Protein AF-A0A0D2C219-F1 (afdb_monomer_lite)

Organism: NCBI:txid215243

Foldseek 3Di:
DDDDPVRVVVVVVVVVVVPPDDDDDDDDPCPDPVNVLVVVLVVVQVVVCPVDDLPDDPPDPDDPDPCALQNQLCVGPPNLVCCCFLALANDDDPVLSVLLVLLLVLVVQQSESSQSRLLCRVVLNDSVSSNVLNVVLVVLLVPDPDPLSVVNSCLLQVDALVRDDQCLQWDWADDDPPPRDIRIHGQPSPVNFDSVDRSSVSNVSNSSLLVVCLGVNADADDPPDDDDDDDPSLLRNLLRVLLSCLVCVVVVHDDPVVVSQRVSRSSFASPAGRPGSGGDHRDDDCVSVVSQQVPAFDDDPDDDTGHDRSNVSSVVSVVSSVVSNVVSVVVVVVVVVPPPPPPPPPDDDDDDDD

Radius of gyration: 25.6 Å; chains: 1; bounding box: 67×78×84 Å

Sequence (354 aa):
MAHTTDELAVADALLLLSQGPPDFDFGENEETDEETEMRDAARILVSMKDDDPIPTAPTAAASTAPVTWFSVLLQHRPLSTFVQLALTTSTLDEKAELKVQAVLGVMTSRRCVQEAMWYLDANKWDVQDAIKQYQADELQRSAAPCATYGQLNRQAKTVTAENFTSDMLTFTIPGPARSGRKRVVRFPGWETFDDGDTGQLRALNQWRNDASRIYEGPPAVAAHLKRTRYSEHEDRLIRNMFGQKIDHFRSGGRPNHNKMIAFYHQTFQGRYLPGEVKPCQDRQGNFVSSHLQRKFKRKPTDEGGRPLGNYETAVMIQEVRREEQRDYEARRMIDDDDDPDESELSSLDEMDLD

Structure (mmCIF, N/CA/C/O backbone):
data_AF-A0A0D2C219-F1
#
_entry.id   AF-A0A0D2C219-F1
#
loop_
_atom_site.group_PDB
_atom_site.id
_atom_site.type_symbol
_atom_site.label_atom_id
_atom_site.label_alt_id
_atom_site.label_comp_id
_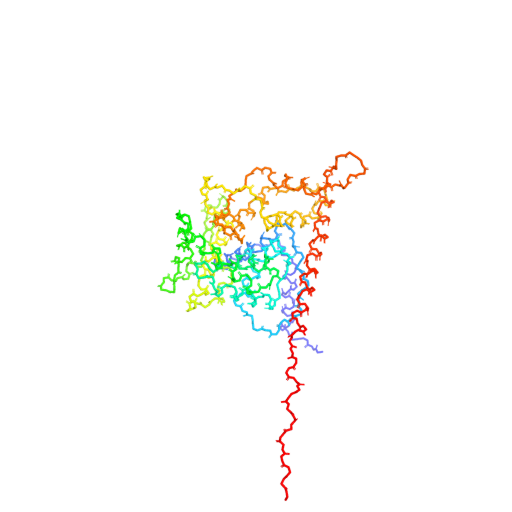atom_site.label_asym_id
_atom_site.label_entity_id
_atom_site.label_seq_id
_atom_site.pdbx_PDB_ins_code
_atom_site.Cartn_x
_atom_site.Cartn_y
_atom_site.Cartn_z
_atom_site.occupancy
_atom_site.B_iso_or_equiv
_atom_site.auth_seq_id
_atom_site.auth_comp_id
_atom_site.auth_asym_id
_atom_site.auth_atom_id
_atom_site.pdbx_PDB_model_num
ATOM 1 N N . MET A 1 1 ? -12.641 -55.753 -10.364 1.00 47.75 1 MET A N 1
ATOM 2 C CA . MET A 1 1 ? -13.829 -55.319 -9.603 1.00 47.75 1 MET A CA 1
ATOM 3 C C . MET A 1 1 ? -14.818 -54.804 -10.628 1.00 47.75 1 MET A C 1
ATOM 5 O O . MET A 1 1 ? -14.397 -54.044 -11.488 1.00 47.75 1 MET A O 1
ATOM 9 N N . ALA A 1 2 ? -16.044 -55.324 -10.647 1.00 44.94 2 ALA A N 1
ATOM 10 C CA . ALA A 1 2 ? -17.058 -54.876 -11.597 1.00 44.94 2 ALA A CA 1
ATOM 11 C C . ALA A 1 2 ? -17.674 -53.579 -11.062 1.00 44.94 2 ALA A C 1
ATOM 13 O O . ALA A 1 2 ? -18.138 -53.566 -9.923 1.00 44.94 2 ALA A O 1
ATOM 14 N N . HIS A 1 3 ? -17.611 -52.507 -11.852 1.00 49.66 3 HIS A N 1
ATOM 15 C CA . HIS A 1 3 ? -18.237 -51.231 -11.518 1.00 49.66 3 HIS A CA 1
ATOM 16 C C . HIS A 1 3 ? -19.751 -51.393 -11.428 1.00 49.66 3 HIS A C 1
ATOM 18 O O . HIS A 1 3 ? -20.349 -52.167 -12.183 1.00 49.66 3 HIS A O 1
ATOM 24 N N . THR A 1 4 ? -20.357 -50.700 -10.469 1.00 55.59 4 THR A N 1
ATOM 25 C CA . THR A 1 4 ? -21.807 -50.734 -10.275 1.00 55.59 4 THR A CA 1
ATOM 26 C C . THR A 1 4 ? -22.501 -49.980 -11.413 1.00 55.59 4 THR A C 1
ATOM 28 O O . THR A 1 4 ? -21.922 -49.090 -12.036 1.00 55.59 4 THR A O 1
ATOM 31 N N . THR A 1 5 ? -23.746 -50.343 -11.721 1.00 55.34 5 THR A N 1
ATOM 32 C CA . THR A 1 5 ? -24.544 -49.684 -12.772 1.00 55.34 5 THR A CA 1
ATOM 33 C C . THR A 1 5 ? -24.699 -48.178 -12.544 1.00 55.34 5 THR A C 1
ATOM 35 O O . THR A 1 5 ? -24.777 -47.434 -13.516 1.00 55.34 5 THR A O 1
ATOM 38 N N . ASP A 1 6 ? -24.650 -47.726 -11.289 1.00 48.94 6 ASP A N 1
ATOM 39 C CA . ASP A 1 6 ? -24.708 -46.305 -10.935 1.00 48.94 6 ASP A CA 1
ATOM 40 C C . ASP A 1 6 ? -23.381 -45.583 -11.216 1.00 48.94 6 ASP A C 1
ATOM 42 O O . ASP A 1 6 ? -23.384 -44.461 -11.715 1.00 48.94 6 ASP A O 1
ATOM 46 N N . GLU A 1 7 ? -22.234 -46.234 -10.991 1.00 50.22 7 GLU A N 1
ATOM 47 C CA . GLU A 1 7 ? -20.918 -45.671 -11.336 1.00 50.22 7 GLU A CA 1
ATOM 48 C C . GLU A 1 7 ? -20.742 -45.515 -12.852 1.00 50.22 7 GLU A C 1
ATOM 50 O O . GLU A 1 7 ? -20.176 -44.523 -13.313 1.00 50.22 7 GLU A O 1
ATOM 55 N N . LEU A 1 8 ? -21.267 -46.463 -13.635 1.00 49.81 8 LEU A N 1
ATOM 56 C CA . LEU A 1 8 ? -21.261 -46.381 -15.097 1.00 49.81 8 LEU A CA 1
ATOM 57 C C . LEU A 1 8 ? -22.221 -45.300 -15.613 1.00 49.81 8 LEU A C 1
ATOM 59 O O . LEU A 1 8 ? -21.867 -44.577 -16.540 1.00 49.81 8 LEU A O 1
ATOM 63 N N . ALA A 1 9 ? -23.383 -45.122 -14.976 1.00 51.31 9 ALA A N 1
ATOM 64 C CA . ALA A 1 9 ? -24.326 -44.062 -15.333 1.00 51.31 9 ALA A CA 1
ATOM 65 C C . ALA A 1 9 ? -23.773 -42.654 -15.036 1.00 51.31 9 ALA A C 1
ATOM 67 O O . ALA A 1 9 ? -23.969 -41.732 -15.828 1.00 51.31 9 ALA A O 1
ATOM 68 N N . VAL A 1 10 ? -23.035 -42.486 -13.932 1.00 52.97 10 VAL A N 1
ATOM 69 C CA . VAL A 1 10 ? -22.372 -41.216 -13.583 1.00 52.97 10 VAL A CA 1
ATOM 70 C C . VAL A 1 10 ? -21.192 -40.924 -14.517 1.00 52.97 10 VAL A C 1
ATOM 72 O O . VAL A 1 10 ? -20.987 -39.773 -14.906 1.00 52.97 10 VAL A O 1
ATOM 75 N N . ALA A 1 11 ? -20.439 -41.950 -14.924 1.00 51.28 11 ALA A N 1
ATOM 76 C CA . ALA A 1 11 ? -19.351 -41.800 -15.888 1.00 51.28 11 ALA A CA 1
ATOM 77 C C . ALA A 1 11 ? -19.860 -41.419 -17.290 1.00 51.28 11 ALA A C 1
ATOM 79 O O . ALA A 1 11 ? -19.291 -40.519 -17.910 1.00 51.28 11 ALA A O 1
ATOM 80 N N . ASP A 1 12 ? -20.958 -42.025 -17.754 1.00 47.41 12 ASP A N 1
ATOM 81 C CA . ASP A 1 12 ? -21.599 -41.656 -19.023 1.00 47.41 12 ASP A CA 1
ATOM 82 C C . ASP A 1 12 ? -22.193 -40.240 -18.971 1.00 47.41 12 ASP A C 1
ATOM 84 O O . ASP A 1 12 ? -22.050 -39.479 -19.930 1.00 47.41 12 ASP A O 1
ATOM 88 N N . ALA A 1 13 ? -22.770 -39.829 -17.836 1.00 47.91 13 ALA A N 1
ATOM 89 C CA . ALA A 1 13 ? -23.279 -38.468 -17.649 1.00 47.91 13 ALA A CA 1
ATOM 90 C C . ALA A 1 13 ? -22.160 -37.404 -17.666 1.00 47.91 13 ALA A C 1
ATOM 92 O O . ALA A 1 13 ? -22.334 -36.324 -18.234 1.00 47.91 13 ALA A O 1
ATOM 93 N N . LEU A 1 14 ? -20.988 -37.709 -17.097 1.00 47.94 14 LEU A N 1
ATOM 94 C CA . LEU A 1 14 ? -19.814 -36.825 -17.128 1.00 47.94 14 LEU A CA 1
ATOM 95 C C . LEU A 1 14 ? -19.172 -36.746 -18.521 1.00 47.94 14 LEU A C 1
ATOM 97 O O . LEU A 1 14 ? -18.707 -35.678 -18.926 1.00 47.94 14 LEU A O 1
ATOM 101 N N . LEU A 1 15 ? -19.186 -37.844 -19.281 1.00 47.97 15 LEU A N 1
ATOM 102 C CA . LEU A 1 15 ? -18.734 -37.863 -20.674 1.00 47.97 15 LEU A CA 1
ATOM 103 C C . LEU A 1 15 ? -19.663 -37.053 -21.587 1.00 47.97 15 LEU A C 1
ATOM 105 O O . LEU A 1 15 ? -19.165 -36.298 -22.426 1.00 47.97 15 LEU A O 1
ATOM 109 N N . LEU A 1 16 ? -20.979 -37.117 -21.366 1.00 44.50 16 LEU A N 1
ATOM 110 C CA . LEU A 1 16 ? -21.978 -36.291 -22.058 1.00 44.50 16 LEU A CA 1
ATOM 111 C C . LEU A 1 16 ? -21.845 -34.791 -21.751 1.00 44.50 16 LEU A C 1
ATOM 113 O O . LEU A 1 16 ? -22.086 -33.976 -22.632 1.00 44.50 16 LEU A O 1
ATOM 117 N N . LEU A 1 17 ? -21.394 -34.409 -20.552 1.00 45.16 17 LEU A N 1
ATOM 118 C CA . LEU A 1 17 ? -21.099 -33.007 -20.207 1.00 45.16 17 LEU A CA 1
ATOM 119 C C . LEU A 1 17 ? -19.799 -32.483 -20.845 1.00 45.16 17 LEU A C 1
ATOM 121 O O . LEU A 1 17 ? -19.623 -31.273 -20.985 1.00 45.16 17 LEU A O 1
ATOM 125 N N . SER A 1 18 ? -18.883 -33.379 -21.233 1.00 44.12 18 SER A N 1
ATOM 126 C CA . SER A 1 18 ? -17.607 -33.021 -21.875 1.00 44.12 18 SER A CA 1
ATOM 127 C C . SER A 1 18 ? -17.694 -32.891 -23.400 1.00 44.12 18 SER A C 1
ATOM 129 O O . SER A 1 18 ? -16.834 -32.264 -24.022 1.00 44.12 18 SER A O 1
ATOM 131 N N . GLN A 1 19 ? -18.738 -33.459 -24.005 1.00 41.00 19 GLN A N 1
ATOM 132 C CA . GLN A 1 19 ? -19.036 -33.325 -25.425 1.00 41.00 19 GLN A CA 1
ATOM 133 C C . GLN A 1 19 ? -20.147 -32.286 -25.555 1.00 41.00 19 GLN A C 1
ATOM 135 O O . GLN A 1 19 ? -21.310 -32.589 -25.318 1.00 41.00 19 GLN A O 1
ATOM 140 N N . GLY A 1 20 ? -19.769 -31.036 -25.850 1.00 38.22 20 GLY A N 1
ATOM 141 C CA . GLY A 1 20 ? -20.716 -29.922 -25.962 1.00 38.22 20 GLY A CA 1
ATOM 142 C C . GLY A 1 20 ? -21.941 -30.297 -26.809 1.00 38.22 20 GLY A C 1
ATOM 143 O O . GLY A 1 20 ? -21.786 -31.010 -27.806 1.00 38.22 20 GLY A O 1
ATOM 144 N N . PRO A 1 21 ? -23.154 -29.875 -26.415 1.00 39.94 21 PRO A N 1
ATOM 145 C CA . PRO A 1 21 ? -24.359 -30.403 -27.024 1.00 39.94 21 PRO A CA 1
ATOM 146 C C . PRO A 1 21 ? -24.470 -29.978 -28.498 1.00 39.94 21 PRO A C 1
ATOM 148 O O . PRO A 1 21 ? -24.154 -28.832 -28.834 1.00 39.94 21 PRO A O 1
ATOM 151 N N . PRO A 1 22 ? -24.935 -30.882 -29.380 1.00 40.22 22 PRO A N 1
ATOM 152 C CA . PRO A 1 22 ? -25.484 -30.504 -30.671 1.00 40.22 22 PRO A CA 1
ATOM 153 C C . PRO A 1 22 ? -26.809 -29.769 -30.440 1.00 40.22 22 PRO A C 1
ATOM 155 O O . PRO A 1 22 ? -27.558 -30.118 -29.530 1.00 40.22 22 PRO A O 1
ATOM 158 N N . ASP A 1 23 ? -27.072 -28.755 -31.262 1.00 41.88 23 ASP A N 1
ATOM 159 C CA . ASP A 1 23 ? -28.262 -27.900 -31.219 1.00 41.88 23 ASP A CA 1
ATOM 160 C C . ASP A 1 23 ? -29.557 -28.691 -30.950 1.00 41.88 23 ASP A C 1
ATOM 162 O O . ASP A 1 23 ? -30.075 -29.350 -31.851 1.00 41.88 23 ASP A O 1
ATOM 166 N N . PHE A 1 24 ? -30.098 -28.603 -29.730 1.00 31.02 24 PHE A N 1
ATOM 167 C CA . PHE A 1 24 ? -31.487 -28.945 -29.428 1.00 31.02 24 PHE A CA 1
ATOM 168 C C . PHE A 1 24 ? -32.033 -28.074 -28.291 1.00 31.02 24 PHE A C 1
ATOM 170 O O . PHE A 1 24 ? -31.462 -27.976 -27.208 1.00 31.02 24 PHE A O 1
ATOM 177 N N . ASP A 1 25 ? -33.145 -27.430 -28.624 1.00 40.12 25 ASP A N 1
ATOM 178 C CA . ASP A 1 25 ? -33.979 -26.539 -27.825 1.00 40.12 25 ASP A CA 1
ATOM 179 C C . ASP A 1 25 ? -34.829 -27.329 -26.801 1.00 40.12 25 ASP A C 1
ATOM 181 O O . ASP A 1 25 ? -35.038 -28.532 -26.978 1.00 40.12 25 ASP A O 1
ATOM 185 N N . PHE A 1 26 ? -35.374 -26.611 -25.810 1.00 29.02 26 PHE A N 1
ATOM 186 C CA . PHE A 1 26 ? -36.265 -26.988 -24.688 1.00 29.02 26 PHE A CA 1
ATOM 187 C C . PHE A 1 26 ? -35.656 -27.220 -23.292 1.00 29.02 26 PHE A C 1
ATOM 189 O O . PHE A 1 26 ? -35.056 -28.253 -23.004 1.00 29.02 26 PHE A O 1
ATOM 196 N N . GLY A 1 27 ? -36.039 -26.323 -22.371 1.00 27.25 27 GLY A N 1
ATOM 197 C CA . GLY A 1 27 ? -36.317 -26.659 -20.971 1.00 27.25 27 GLY A CA 1
ATOM 198 C C . GLY A 1 27 ? -35.776 -25.650 -19.964 1.00 27.25 27 GLY A C 1
ATOM 199 O O . GLY A 1 27 ? -34.636 -25.775 -19.537 1.00 27.25 27 GLY A O 1
ATOM 200 N N . GLU A 1 28 ? -36.608 -24.682 -19.574 1.00 34.88 28 GLU A N 1
ATOM 201 C CA . GLU A 1 28 ? -36.389 -23.756 -18.455 1.00 34.88 28 GLU A CA 1
ATOM 202 C C . GLU A 1 28 ? -36.003 -24.517 -17.172 1.00 34.88 28 GLU A C 1
ATOM 204 O O . GLU A 1 28 ? -36.857 -25.036 -16.458 1.00 34.88 28 GLU A O 1
ATOM 209 N N . ASN A 1 29 ? -34.708 -24.567 -16.866 1.00 37.53 29 ASN A N 1
ATOM 210 C CA . ASN A 1 29 ? -34.244 -24.603 -15.487 1.00 37.53 29 ASN A CA 1
ATOM 211 C C . ASN A 1 29 ? -33.944 -23.150 -15.127 1.00 37.53 29 ASN A C 1
ATOM 213 O O . ASN A 1 29 ? -32.937 -22.603 -15.577 1.00 37.53 29 ASN A O 1
ATOM 217 N N . GLU A 1 30 ? -34.847 -22.518 -14.375 1.00 37.62 30 GLU A N 1
ATOM 218 C CA . GLU A 1 30 ? -34.579 -21.251 -13.694 1.00 37.62 30 GLU A CA 1
ATOM 219 C C . GLU A 1 30 ? -33.408 -21.473 -12.724 1.00 37.62 30 GLU A C 1
ATOM 221 O O . GLU A 1 30 ? -33.583 -21.869 -11.573 1.00 37.62 30 GLU A O 1
ATOM 226 N N . GLU A 1 31 ? -32.188 -21.266 -13.224 1.00 36.00 31 GLU A N 1
ATOM 227 C CA . GLU A 1 31 ? -31.047 -20.885 -12.398 1.00 36.00 31 GLU A CA 1
ATOM 228 C C . GLU A 1 31 ? -31.507 -19.630 -11.645 1.00 36.00 31 GLU A C 1
ATOM 230 O O . GLU A 1 31 ? -31.924 -18.650 -12.268 1.00 36.00 31 GLU A O 1
ATOM 235 N N . THR A 1 32 ? -31.580 -19.695 -10.316 1.00 40.44 32 THR A N 1
ATOM 236 C CA . THR A 1 32 ? -32.093 -18.569 -9.536 1.00 40.44 32 THR A CA 1
ATOM 237 C C . THR A 1 32 ? -31.188 -17.362 -9.766 1.00 40.44 32 THR A C 1
ATOM 239 O O . THR A 1 32 ? -29.963 -17.496 -9.783 1.00 40.44 32 THR A O 1
ATOM 242 N N . ASP A 1 33 ? -31.783 -16.173 -9.919 1.00 46.88 33 ASP A N 1
ATOM 243 C CA . ASP A 1 33 ? -31.043 -14.920 -10.140 1.00 46.88 33 ASP A CA 1
ATOM 244 C C . ASP A 1 33 ? -29.904 -14.736 -9.106 1.00 46.88 33 ASP A C 1
ATOM 246 O O . ASP A 1 33 ? -28.849 -14.203 -9.435 1.00 46.88 33 ASP A O 1
ATOM 250 N N . GLU A 1 34 ? -30.055 -15.268 -7.886 1.00 40.03 34 GLU A N 1
ATOM 251 C CA . GLU A 1 34 ? -29.029 -15.274 -6.833 1.00 40.03 34 GLU A CA 1
ATOM 252 C C . GLU A 1 34 ? -27.813 -16.179 -7.132 1.00 40.03 34 GLU A C 1
ATOM 254 O O . GLU A 1 34 ? -26.679 -15.796 -6.832 1.00 40.03 34 GLU A O 1
ATOM 259 N N . GLU A 1 35 ? -27.996 -17.359 -7.737 1.00 38.38 35 GLU A N 1
ATOM 260 C CA . GLU A 1 35 ? -26.885 -18.243 -8.129 1.00 38.38 35 GLU A CA 1
ATOM 261 C C . GLU A 1 35 ? -26.105 -17.668 -9.314 1.00 38.38 35 GLU A C 1
ATOM 263 O O . GLU A 1 35 ? -24.868 -17.722 -9.327 1.00 38.38 35 GLU A O 1
ATOM 268 N N . THR A 1 36 ? -26.801 -17.052 -10.271 1.00 43.66 36 THR A N 1
ATOM 269 C CA . THR A 1 36 ? -26.183 -16.359 -11.406 1.00 43.66 36 THR A CA 1
ATOM 270 C C . THR A 1 36 ? -25.460 -15.088 -10.945 1.00 43.66 36 THR A C 1
ATOM 272 O O . THR A 1 36 ? -24.335 -14.835 -11.378 1.00 43.66 36 THR A O 1
ATOM 275 N N . GLU A 1 37 ? -26.023 -14.328 -10.000 1.00 44.88 37 GLU A N 1
ATOM 276 C CA . GLU A 1 37 ? -25.388 -13.148 -9.398 1.00 44.88 37 GLU A CA 1
ATOM 277 C C . GLU A 1 37 ? -24.162 -13.499 -8.546 1.00 44.88 37 GLU A C 1
ATOM 279 O O . GLU A 1 37 ? -23.141 -12.810 -8.634 1.00 44.88 37 GLU A O 1
ATOM 284 N N . MET A 1 38 ? -24.197 -14.590 -7.775 1.00 38.38 38 MET A N 1
ATOM 285 C CA . MET A 1 38 ? -23.029 -15.083 -7.035 1.00 38.38 38 MET A CA 1
ATOM 286 C C . MET A 1 38 ? -21.949 -15.637 -7.968 1.00 38.38 38 MET A C 1
ATOM 288 O O . MET A 1 38 ? -20.766 -15.360 -7.755 1.00 38.38 38 MET A O 1
ATOM 292 N N . ARG A 1 39 ? -22.323 -16.362 -9.032 1.00 40.66 39 ARG A N 1
ATOM 293 C CA . ARG A 1 39 ? -21.386 -16.804 -10.080 1.00 40.66 39 ARG A CA 1
ATOM 294 C C . ARG A 1 39 ? -20.781 -15.636 -10.840 1.00 40.66 39 ARG A C 1
ATOM 296 O O . ARG A 1 39 ? -19.600 -15.703 -11.172 1.00 40.66 39 ARG A O 1
ATOM 303 N N . ASP A 1 40 ? -21.532 -14.568 -11.077 1.00 39.69 40 ASP A N 1
ATOM 304 C CA . ASP A 1 40 ? -21.035 -13.377 -11.756 1.00 39.69 40 ASP A CA 1
ATOM 305 C C . ASP A 1 40 ? -20.204 -12.476 -10.834 1.00 39.69 40 ASP A C 1
ATOM 307 O O . ASP A 1 40 ? -19.183 -11.947 -11.268 1.00 39.69 40 ASP A O 1
ATOM 311 N N . ALA A 1 41 ? -20.532 -12.369 -9.544 1.00 41.66 41 ALA A N 1
ATOM 312 C CA . ALA A 1 41 ? -19.676 -11.741 -8.536 1.00 41.66 41 ALA A CA 1
ATOM 313 C C . ALA A 1 41 ? -18.365 -12.526 -8.347 1.00 41.66 41 ALA A C 1
ATOM 315 O O . ALA A 1 41 ? -17.283 -11.932 -8.328 1.00 41.66 41 ALA A O 1
ATOM 316 N N . ALA A 1 42 ? -18.435 -13.861 -8.318 1.00 37.56 42 ALA A N 1
ATOM 317 C CA . ALA A 1 42 ? -17.272 -14.742 -8.350 1.00 37.56 42 ALA A CA 1
ATOM 318 C C . ALA A 1 42 ? -16.502 -14.606 -9.671 1.00 37.56 42 ALA A C 1
ATOM 320 O O . ALA A 1 42 ? -15.277 -14.529 -9.657 1.00 37.56 42 ALA A O 1
ATOM 321 N N . ARG A 1 43 ? -17.180 -14.469 -10.818 1.00 38.03 43 ARG A N 1
ATOM 322 C CA . ARG A 1 43 ? -16.546 -14.157 -12.107 1.00 38.03 43 ARG A CA 1
ATOM 323 C C . ARG A 1 43 ? -15.969 -12.758 -12.163 1.00 38.03 43 ARG A C 1
ATOM 325 O O . ARG A 1 43 ? -15.068 -12.571 -12.954 1.00 38.03 43 ARG A O 1
ATOM 332 N N . ILE A 1 44 ? -16.413 -11.792 -11.364 1.00 40.31 44 ILE A N 1
ATOM 333 C CA . ILE A 1 44 ? -15.807 -10.454 -11.264 1.00 40.31 44 ILE A CA 1
ATOM 334 C C . ILE A 1 44 ? -14.567 -10.500 -10.361 1.00 40.31 44 ILE A C 1
ATOM 336 O O . ILE A 1 44 ? -13.528 -9.947 -10.726 1.00 40.31 44 ILE A O 1
ATOM 340 N N . LEU A 1 45 ? -14.626 -11.259 -9.259 1.00 39.34 45 LEU A N 1
ATOM 341 C CA . LEU A 1 45 ? -13.447 -11.649 -8.474 1.00 39.34 45 LEU A CA 1
ATOM 342 C C . LEU A 1 45 ? -12.431 -12.428 -9.334 1.00 39.34 45 LEU A C 1
ATOM 344 O O . LEU A 1 45 ? -11.225 -12.277 -9.148 1.00 39.34 45 LEU A O 1
ATOM 348 N N . VAL A 1 46 ? -12.902 -13.193 -10.325 1.00 34.28 46 VAL A N 1
ATOM 349 C CA . VAL A 1 46 ? -12.075 -13.894 -11.321 1.00 34.28 46 VAL A CA 1
ATOM 350 C C . VAL A 1 46 ? -11.728 -13.018 -12.537 1.00 34.28 46 VAL A C 1
ATOM 352 O O . VAL A 1 46 ? -10.658 -13.205 -13.087 1.00 34.28 46 VAL A O 1
ATOM 355 N N . SER A 1 47 ? -12.528 -12.028 -12.948 1.00 30.41 47 SER A N 1
ATOM 356 C CA . SER A 1 47 ? -12.308 -11.114 -14.100 1.00 30.41 47 SER A CA 1
ATOM 357 C C . SER A 1 47 ? -11.232 -10.072 -13.800 1.00 30.41 47 SER A C 1
ATOM 359 O O . SER A 1 47 ? -10.638 -9.471 -14.691 1.00 30.41 47 SER A O 1
ATOM 361 N N . MET A 1 48 ? -10.845 -9.981 -12.533 1.00 37.97 48 MET A N 1
ATOM 362 C CA . MET A 1 48 ? -9.537 -9.507 -12.109 1.00 37.97 48 MET A CA 1
ATOM 363 C C . MET A 1 48 ? -8.341 -10.321 -12.681 1.00 37.97 48 MET A C 1
ATOM 365 O O . MET A 1 48 ? -7.197 -9.915 -12.455 1.00 37.97 48 MET A O 1
ATOM 369 N N . LYS A 1 49 ? -8.577 -11.410 -13.438 1.00 36.72 49 LYS A N 1
ATOM 370 C CA . LYS A 1 49 ? -7.602 -12.148 -14.272 1.00 36.72 49 LYS A CA 1
ATOM 371 C C . LYS A 1 49 ? -7.256 -11.490 -15.615 1.00 36.72 49 LYS A C 1
ATOM 373 O O . LYS A 1 49 ? -6.281 -11.931 -16.213 1.00 36.72 49 LYS A O 1
ATOM 378 N N . ASP A 1 50 ? -7.956 -10.457 -16.088 1.00 38.03 50 ASP A N 1
ATOM 379 C CA . ASP A 1 50 ? -7.621 -9.838 -17.387 1.00 38.03 50 ASP A CA 1
ATOM 380 C C . ASP A 1 50 ? -6.503 -8.781 -17.279 1.00 38.03 50 ASP A C 1
ATOM 382 O O . ASP A 1 50 ? -6.703 -7.567 -17.378 1.00 38.03 50 ASP A O 1
ATOM 386 N N . ASP A 1 51 ? -5.308 -9.304 -17.012 1.00 36.53 51 ASP A N 1
ATOM 387 C CA . ASP A 1 51 ? -4.009 -8.992 -17.622 1.00 36.53 51 ASP A CA 1
ATOM 388 C C . ASP A 1 51 ? -3.093 -10.152 -17.144 1.00 36.53 51 ASP A C 1
ATOM 390 O O . ASP A 1 51 ? -2.350 -9.985 -16.183 1.00 36.53 51 ASP A O 1
ATOM 394 N N . ASP A 1 52 ? -3.243 -11.336 -17.762 1.00 32.81 52 ASP A N 1
ATOM 395 C CA . ASP A 1 52 ? -2.607 -12.633 -17.443 1.00 32.81 52 ASP A CA 1
ATOM 396 C C . ASP A 1 52 ? -2.793 -13.161 -15.993 1.00 32.81 52 ASP A C 1
ATOM 398 O O . ASP A 1 52 ? -2.770 -12.411 -15.012 1.00 32.81 52 ASP A O 1
ATOM 402 N N . PRO A 1 53 ? -2.952 -14.486 -15.780 1.00 32.72 53 PRO A N 1
ATOM 403 C CA . PRO A 1 53 ? -2.784 -15.052 -14.450 1.00 32.72 53 PRO A CA 1
ATOM 404 C C . PRO A 1 53 ? -1.347 -14.780 -13.997 1.00 32.72 53 PRO A C 1
ATOM 406 O O . PRO A 1 53 ? -0.401 -15.408 -14.466 1.00 32.72 53 PRO A O 1
ATOM 409 N N . ILE A 1 54 ? -1.193 -13.822 -13.081 1.00 42.09 54 ILE A N 1
ATOM 410 C CA . ILE A 1 54 ? 0.054 -13.599 -12.351 1.00 42.09 54 ILE A CA 1
ATOM 411 C C . ILE A 1 54 ? 0.442 -14.961 -11.762 1.00 42.09 54 ILE A C 1
ATOM 413 O O . ILE A 1 54 ? -0.370 -15.516 -11.012 1.00 42.09 54 ILE A O 1
ATOM 417 N N . PRO A 1 55 ? 1.612 -15.531 -12.108 1.00 31.34 55 PRO A N 1
ATOM 418 C CA . PRO A 1 55 ? 2.010 -16.827 -11.592 1.00 31.34 55 PRO A CA 1
ATOM 419 C C . PRO A 1 55 ? 2.002 -16.744 -10.073 1.00 31.34 55 PRO A C 1
ATOM 421 O O . PRO A 1 55 ? 2.728 -15.955 -9.463 1.00 31.34 55 PRO A O 1
ATOM 424 N N . THR A 1 56 ? 1.110 -17.522 -9.473 1.00 34.12 56 THR A N 1
ATOM 425 C CA . THR A 1 56 ? 1.091 -17.758 -8.040 1.00 34.12 56 THR A CA 1
ATOM 426 C C . THR A 1 56 ? 2.466 -18.324 -7.708 1.00 34.12 56 THR A C 1
ATOM 428 O O . THR A 1 56 ? 2.890 -19.302 -8.327 1.00 34.12 56 THR A O 1
ATOM 431 N N . ALA A 1 57 ? 3.206 -17.674 -6.805 1.00 37.94 57 ALA A N 1
ATOM 432 C CA . ALA A 1 57 ? 4.402 -18.291 -6.246 1.00 37.94 57 ALA A CA 1
ATOM 433 C C . ALA A 1 57 ? 4.010 -19.693 -5.743 1.00 37.94 57 ALA A C 1
ATOM 435 O O . ALA A 1 57 ? 2.869 -19.849 -5.290 1.00 37.94 57 ALA A O 1
ATOM 436 N N . PRO A 1 58 ? 4.886 -20.709 -5.875 1.00 33.34 58 PRO A N 1
ATOM 437 C CA . PRO A 1 58 ? 4.574 -22.051 -5.408 1.00 33.34 58 PRO A CA 1
ATOM 438 C C . PRO A 1 58 ? 4.077 -21.932 -3.975 1.00 33.34 58 PRO A C 1
ATOM 440 O O . PRO A 1 58 ? 4.759 -21.346 -3.134 1.00 33.34 58 PRO A O 1
ATOM 443 N N . THR A 1 59 ? 2.851 -22.405 -3.752 1.00 33.06 59 THR A N 1
ATOM 444 C CA . THR A 1 59 ? 2.224 -22.509 -2.439 1.00 33.06 59 THR A CA 1
ATOM 445 C C . THR A 1 59 ? 3.281 -23.021 -1.479 1.00 33.06 59 THR A C 1
ATOM 447 O O . THR A 1 59 ? 3.769 -24.143 -1.647 1.00 33.06 59 THR A O 1
ATOM 450 N N . ALA A 1 60 ? 3.678 -22.169 -0.531 1.00 36.03 60 ALA A N 1
ATOM 451 C CA . ALA A 1 60 ? 4.454 -22.604 0.614 1.00 36.03 60 ALA A CA 1
ATOM 452 C C . ALA A 1 60 ? 3.753 -23.843 1.188 1.00 36.03 60 ALA A C 1
ATOM 454 O O . ALA A 1 60 ? 2.520 -23.925 1.153 1.00 36.03 60 ALA A O 1
ATOM 455 N N . ALA A 1 61 ? 4.550 -24.833 1.594 1.00 37.22 61 ALA A N 1
ATOM 456 C CA . ALA A 1 61 ? 4.080 -26.107 2.122 1.00 37.22 61 ALA A CA 1
ATOM 457 C C . ALA A 1 61 ? 2.867 -25.908 3.041 1.00 37.22 61 ALA A C 1
ATOM 459 O O . ALA A 1 61 ? 2.847 -24.951 3.812 1.00 37.22 61 ALA A O 1
ATOM 460 N N . ALA A 1 62 ? 1.861 -26.781 2.907 1.00 35.22 62 ALA A N 1
ATOM 461 C CA . ALA A 1 62 ? 0.595 -26.697 3.628 1.00 35.22 62 ALA A CA 1
ATOM 462 C C . ALA A 1 62 ? 0.829 -26.339 5.104 1.00 35.22 62 ALA A C 1
ATOM 464 O O . ALA A 1 62 ? 1.337 -27.152 5.875 1.00 35.22 62 ALA A O 1
ATOM 465 N N . SER A 1 63 ? 0.495 -25.096 5.450 1.00 42.03 63 SER A N 1
ATOM 466 C CA . SER A 1 63 ? 0.563 -24.587 6.811 1.00 42.03 63 SER A CA 1
ATOM 467 C C . SER A 1 63 ? -0.389 -25.394 7.691 1.00 42.03 63 SER A C 1
ATOM 469 O O . SER A 1 63 ? -1.551 -25.608 7.340 1.00 42.03 63 SER A O 1
ATOM 471 N N . THR A 1 64 ? 0.114 -25.865 8.829 1.00 48.34 64 THR A N 1
ATOM 472 C CA . THR A 1 64 ? -0.668 -26.533 9.878 1.00 48.34 64 THR A CA 1
ATOM 473 C C . THR A 1 64 ? -1.267 -25.544 10.883 1.00 48.34 64 THR A C 1
ATOM 475 O O . THR A 1 64 ? -1.912 -25.972 11.839 1.00 48.34 64 THR A O 1
ATOM 478 N N . ALA A 1 65 ? -1.047 -24.237 10.708 1.00 52.00 65 ALA A N 1
ATOM 479 C CA . ALA A 1 65 ? -1.568 -23.211 11.599 1.00 52.00 65 ALA A CA 1
ATOM 480 C C . ALA A 1 65 ? -3.062 -22.938 11.327 1.00 52.00 65 ALA A C 1
ATOM 482 O O . ALA A 1 65 ? -3.524 -23.051 10.186 1.00 52.00 65 ALA A O 1
ATOM 483 N N . PRO A 1 66 ? -3.851 -22.573 12.355 1.00 56.38 66 PRO A N 1
ATOM 484 C CA . PRO A 1 66 ? -5.238 -22.176 12.156 1.00 56.38 66 PRO A CA 1
ATOM 485 C C . PRO A 1 66 ? -5.310 -20.952 11.235 1.00 56.38 66 PRO A C 1
ATOM 487 O O . PRO A 1 66 ? -4.679 -19.926 11.485 1.00 56.38 66 PRO A O 1
ATOM 490 N N . VAL A 1 67 ? -6.106 -21.062 10.171 1.00 68.94 67 VAL A N 1
ATOM 491 C CA . VAL A 1 67 ? -6.340 -19.974 9.216 1.00 68.94 67 VAL A CA 1
ATOM 492 C C . VAL A 1 67 ? -7.005 -18.802 9.944 1.00 68.94 67 VAL A C 1
ATOM 494 O O . VAL A 1 67 ? -8.142 -18.908 10.402 1.00 68.94 67 VAL A O 1
ATOM 497 N N . THR A 1 68 ? -6.290 -17.683 10.068 1.00 79.00 68 THR A N 1
ATOM 498 C CA . THR A 1 68 ? -6.795 -16.468 10.724 1.00 79.00 68 THR A CA 1
ATOM 499 C C . THR A 1 68 ? -7.585 -15.592 9.747 1.00 79.00 68 THR A C 1
ATOM 501 O O . THR A 1 68 ? -7.359 -15.643 8.535 1.00 79.00 68 THR A O 1
ATOM 504 N N . TRP A 1 69 ? -8.463 -14.720 10.262 1.00 82.19 69 TRP A N 1
ATOM 505 C CA . TRP A 1 69 ? -9.163 -13.706 9.451 1.00 82.19 69 TRP A CA 1
ATOM 506 C C . TRP A 1 69 ? -8.192 -12.852 8.629 1.00 82.19 69 TRP A C 1
ATOM 508 O O . TRP A 1 69 ? -8.463 -12.475 7.489 1.00 82.19 69 TRP A O 1
ATOM 518 N N . PHE A 1 70 ? -7.021 -12.575 9.206 1.00 83.12 70 PHE A N 1
ATOM 519 C CA . PHE A 1 70 ? -5.980 -11.783 8.578 1.00 83.12 70 PHE A CA 1
ATOM 520 C C . PHE A 1 70 ? -5.330 -12.530 7.408 1.00 83.12 70 PHE A C 1
ATOM 522 O O . PHE A 1 70 ? -5.156 -11.948 6.338 1.00 83.12 70 PHE A O 1
ATOM 529 N N . SER A 1 71 ? -5.047 -13.824 7.576 1.00 83.25 71 SER A N 1
ATOM 530 C CA . SER A 1 71 ? -4.507 -14.664 6.503 1.00 83.25 71 SER A CA 1
ATOM 531 C C . SER A 1 71 ? -5.479 -14.762 5.323 1.00 83.25 71 SER A C 1
ATOM 533 O O . SER A 1 71 ? -5.080 -14.616 4.167 1.00 83.25 71 SER A O 1
ATOM 535 N N . VAL A 1 72 ? -6.783 -14.904 5.596 1.00 80.06 72 VAL A N 1
ATOM 536 C CA . VAL A 1 72 ? -7.826 -14.880 4.552 1.00 80.06 72 VAL A CA 1
ATOM 537 C C . VAL A 1 72 ? -7.870 -13.525 3.855 1.00 80.06 72 VAL A C 1
ATOM 539 O O . VAL A 1 72 ? -7.877 -13.452 2.626 1.00 80.06 72 VAL A O 1
ATOM 542 N N . LEU A 1 73 ? -7.817 -12.434 4.618 1.00 80.50 73 LEU A N 1
ATOM 543 C CA . LEU A 1 73 ? -7.811 -11.081 4.075 1.00 80.50 73 LEU A CA 1
ATOM 544 C C . LEU A 1 73 ? -6.645 -10.842 3.093 1.00 80.50 73 LEU A C 1
ATOM 546 O O . LEU A 1 73 ? -6.846 -10.231 2.039 1.00 80.50 73 LEU A O 1
ATOM 550 N N . LEU A 1 74 ? -5.440 -11.334 3.401 1.00 81.19 74 LEU A N 1
ATOM 551 C CA . LEU A 1 74 ? -4.257 -11.181 2.543 1.00 81.19 74 LEU A CA 1
ATOM 552 C C . LEU A 1 74 ? -4.378 -11.893 1.190 1.00 81.19 74 LEU A C 1
ATOM 554 O O . LEU A 1 74 ? -3.720 -11.489 0.227 1.00 81.19 74 LEU A O 1
ATOM 558 N N . GLN A 1 75 ? -5.229 -12.913 1.084 1.00 79.75 75 GLN A N 1
ATOM 559 C CA . GLN A 1 75 ? -5.462 -13.643 -0.165 1.00 79.75 75 GLN A CA 1
ATOM 560 C C . GLN A 1 75 ? -6.350 -12.851 -1.139 1.00 79.75 75 GLN A C 1
ATOM 562 O O . GLN A 1 75 ? -6.337 -13.098 -2.350 1.00 79.75 75 GLN A O 1
ATOM 567 N N . HIS A 1 76 ? -7.079 -11.846 -0.651 1.00 78.06 76 HIS A N 1
ATOM 568 C CA . HIS A 1 76 ? -8.008 -11.061 -1.453 1.00 78.06 76 HIS A CA 1
ATOM 569 C C . HIS A 1 76 ? -7.393 -9.759 -1.986 1.00 78.06 76 HIS A C 1
ATOM 571 O O . HIS A 1 76 ? -6.549 -9.109 -1.366 1.00 78.06 76 HIS A O 1
ATOM 577 N N . ARG A 1 77 ? -7.838 -9.335 -3.174 1.00 74.00 77 ARG A N 1
ATOM 578 C CA . ARG A 1 77 ? -7.524 -8.001 -3.710 1.00 74.00 77 ARG A CA 1
ATOM 579 C C . ARG A 1 77 ? -8.377 -6.939 -3.006 1.00 74.00 77 ARG A C 1
ATOM 581 O O . ARG A 1 77 ? -9.545 -7.217 -2.747 1.00 74.00 77 ARG A O 1
ATOM 588 N N . PRO A 1 78 ? -7.845 -5.726 -2.747 1.00 75.50 78 PRO A N 1
ATOM 589 C CA . PRO A 1 78 ? -6.547 -5.202 -3.205 1.00 75.50 78 PRO A CA 1
ATOM 590 C C . PRO A 1 78 ? -5.292 -5.622 -2.415 1.00 75.50 78 PRO A C 1
ATOM 592 O O . PRO A 1 78 ? -4.187 -5.309 -2.862 1.00 75.50 78 PRO A O 1
ATOM 595 N N . LEU A 1 79 ? -5.410 -6.304 -1.273 1.00 80.81 79 LEU A N 1
ATOM 596 C CA . LEU A 1 79 ? -4.270 -6.560 -0.382 1.00 80.81 79 LEU A CA 1
ATOM 597 C C . LEU A 1 79 ? -3.224 -7.520 -0.956 1.00 80.81 79 LEU A C 1
ATOM 599 O O . LEU A 1 79 ? -2.035 -7.222 -0.865 1.00 80.81 79 LEU A O 1
ATOM 603 N N . SER A 1 80 ? -3.632 -8.592 -1.634 1.00 83.06 80 SER A N 1
ATOM 604 C CA . SER A 1 80 ? -2.685 -9.502 -2.297 1.00 83.06 80 SER A CA 1
ATOM 605 C C . SER A 1 80 ? -1.814 -8.782 -3.336 1.00 83.06 80 SER A C 1
ATOM 607 O O . SER A 1 80 ? -0.594 -8.940 -3.376 1.00 83.06 80 SER A O 1
ATOM 609 N N . THR A 1 81 ? -2.422 -7.916 -4.151 1.00 83.31 81 THR A N 1
ATOM 610 C CA . THR A 1 81 ? -1.712 -7.091 -5.142 1.00 83.31 81 THR A CA 1
ATOM 611 C C . THR A 1 81 ? -0.822 -6.043 -4.477 1.00 83.31 81 THR A C 1
ATOM 613 O O . THR A 1 81 ? 0.277 -5.773 -4.959 1.00 83.31 81 THR A O 1
ATOM 616 N N . PHE A 1 82 ? -1.271 -5.470 -3.361 1.00 87.44 82 PHE A N 1
ATOM 617 C CA . PHE A 1 82 ? -0.482 -4.540 -2.566 1.00 87.44 82 PHE A CA 1
ATOM 618 C C . PHE A 1 82 ? 0.794 -5.190 -2.022 1.00 87.44 82 PHE A C 1
ATOM 620 O O . PHE A 1 82 ? 1.869 -4.644 -2.255 1.00 87.44 82 PHE A O 1
ATOM 627 N N . VAL A 1 83 ? 0.700 -6.358 -1.377 1.00 88.75 83 VAL A N 1
ATOM 628 C CA . VAL A 1 83 ? 1.869 -7.093 -0.859 1.00 88.75 83 VAL A CA 1
ATOM 629 C C . VAL A 1 83 ? 2.873 -7.335 -1.978 1.00 88.75 83 VAL A C 1
ATOM 631 O O . VAL A 1 83 ? 4.042 -6.999 -1.850 1.00 88.75 83 VAL A O 1
ATOM 634 N N . GLN A 1 84 ? 2.404 -7.823 -3.126 1.00 86.00 84 GLN A N 1
ATOM 635 C CA . GLN A 1 84 ? 3.286 -8.128 -4.247 1.00 86.00 84 GLN A CA 1
ATOM 636 C C . GLN A 1 84 ? 4.015 -6.898 -4.806 1.00 86.00 84 GLN A C 1
ATOM 638 O O . GLN A 1 84 ? 5.140 -7.030 -5.291 1.00 86.00 84 GLN A O 1
ATOM 643 N N . LEU A 1 85 ? 3.376 -5.727 -4.819 1.00 87.56 85 LEU A N 1
ATOM 644 C CA . LEU A 1 85 ? 3.854 -4.576 -5.585 1.00 87.56 85 LEU A CA 1
ATOM 645 C C . LEU A 1 85 ? 4.408 -3.431 -4.743 1.00 87.56 85 LEU A C 1
ATOM 647 O O . LEU A 1 85 ? 5.324 -2.749 -5.198 1.00 87.56 85 LEU A O 1
ATOM 651 N N . ALA A 1 86 ? 3.843 -3.185 -3.567 1.00 87.94 86 ALA A N 1
ATOM 652 C CA . ALA A 1 86 ? 4.095 -1.984 -2.776 1.00 87.94 86 ALA A CA 1
ATOM 653 C C . ALA A 1 86 ? 5.110 -2.192 -1.642 1.00 87.94 86 ALA A C 1
ATOM 655 O O . ALA A 1 86 ? 5.585 -1.206 -1.074 1.00 87.94 86 ALA A O 1
ATOM 656 N N . LEU A 1 87 ? 5.452 -3.442 -1.323 1.00 89.88 87 LEU A N 1
ATOM 657 C CA . LEU A 1 87 ? 6.411 -3.801 -0.279 1.00 89.88 87 LEU A CA 1
ATOM 658 C C . LEU A 1 87 ? 7.739 -4.269 -0.882 1.00 89.88 87 LEU A C 1
ATOM 660 O O . LEU A 1 87 ? 7.834 -4.540 -2.082 1.00 89.88 87 LEU A O 1
ATOM 664 N N . THR A 1 88 ? 8.775 -4.304 -0.043 1.00 86.06 88 THR A N 1
ATOM 665 C CA . THR A 1 88 ? 10.092 -4.874 -0.381 1.00 86.06 88 THR A CA 1
ATOM 666 C C . THR A 1 88 ? 9.988 -6.390 -0.564 1.00 86.06 88 THR A C 1
ATOM 668 O O . THR A 1 88 ? 10.573 -6.951 -1.485 1.00 86.06 88 THR A O 1
ATOM 671 N N . THR A 1 89 ? 9.176 -7.042 0.272 1.00 83.06 89 THR A N 1
ATOM 672 C CA . THR A 1 89 ? 8.794 -8.447 0.102 1.00 83.06 89 THR A CA 1
ATOM 673 C C . THR A 1 89 ? 7.602 -8.584 -0.844 1.00 83.06 89 THR A C 1
ATOM 675 O O . THR A 1 89 ? 6.749 -7.706 -0.921 1.00 83.06 89 THR A O 1
ATOM 678 N N . SER A 1 90 ? 7.531 -9.698 -1.563 1.00 79.25 90 SER A N 1
ATOM 679 C CA . SER A 1 90 ? 6.445 -10.038 -2.483 1.00 79.25 90 SER A CA 1
ATOM 680 C C . SER A 1 90 ? 5.446 -11.056 -1.927 1.00 79.25 90 SER A C 1
ATOM 682 O O . SER A 1 90 ? 4.392 -11.258 -2.537 1.00 79.25 90 SER A O 1
ATOM 684 N N . THR A 1 91 ? 5.756 -11.658 -0.778 1.00 80.88 91 THR A N 1
ATOM 685 C CA . THR A 1 91 ? 4.933 -12.639 -0.057 1.00 80.88 91 THR A CA 1
ATOM 686 C C . THR A 1 91 ? 5.096 -12.450 1.447 1.00 80.88 91 THR A C 1
ATOM 688 O O . THR A 1 91 ? 6.160 -12.045 1.908 1.00 80.88 91 THR A O 1
ATOM 691 N N . LEU A 1 92 ? 4.062 -12.768 2.220 1.00 83.50 92 LEU A N 1
ATOM 692 C CA . LEU A 1 92 ? 4.124 -12.772 3.682 1.00 83.50 92 LEU A CA 1
ATOM 693 C C . LEU A 1 92 ? 4.013 -14.211 4.175 1.00 83.50 92 LEU A C 1
ATOM 695 O O . LEU A 1 92 ? 3.250 -14.989 3.604 1.00 83.50 92 LEU A O 1
ATOM 699 N N . ASP A 1 93 ? 4.788 -14.551 5.197 1.00 83.38 93 ASP A N 1
ATOM 700 C CA . ASP A 1 93 ? 4.640 -15.791 5.952 1.00 83.38 93 ASP A CA 1
ATOM 701 C C . ASP A 1 93 ? 3.925 -15.535 7.286 1.00 83.38 93 ASP A C 1
ATOM 703 O O . ASP A 1 93 ? 3.596 -14.399 7.628 1.00 83.38 93 ASP A O 1
ATOM 707 N N . GLU A 1 94 ? 3.693 -16.594 8.057 1.00 83.31 94 GLU A N 1
ATOM 708 C CA . GLU A 1 94 ? 2.977 -16.521 9.335 1.00 83.31 94 GLU A CA 1
ATOM 709 C C . GLU A 1 94 ? 3.645 -15.574 10.343 1.00 83.31 94 GLU A C 1
ATOM 711 O O . GLU A 1 94 ? 2.964 -14.799 11.016 1.00 83.31 94 GLU A O 1
ATOM 716 N N . LYS A 1 95 ? 4.983 -15.566 10.420 1.00 84.75 95 LYS A N 1
ATOM 717 C CA . LYS A 1 95 ? 5.715 -14.647 11.306 1.00 84.75 95 LYS A CA 1
ATOM 718 C C . LYS A 1 95 ? 5.500 -13.197 10.873 1.00 84.75 95 LYS A C 1
ATOM 720 O O . LYS A 1 95 ? 5.234 -12.334 11.711 1.00 84.75 95 LYS A O 1
ATOM 725 N N . ALA A 1 96 ? 5.557 -12.914 9.574 1.00 87.44 96 ALA A N 1
ATOM 726 C CA . ALA A 1 96 ? 5.258 -11.597 9.029 1.00 87.44 96 ALA A CA 1
ATOM 727 C C . ALA A 1 96 ? 3.810 -11.176 9.313 1.00 87.44 96 ALA A C 1
ATOM 729 O O . ALA A 1 96 ? 3.576 -10.020 9.670 1.00 87.44 96 ALA A O 1
ATOM 730 N N . GLU A 1 97 ? 2.850 -12.098 9.214 1.00 89.50 97 GLU A N 1
ATOM 731 C CA . GLU A 1 97 ? 1.456 -11.843 9.580 1.00 89.50 97 GLU A CA 1
ATOM 732 C C . GLU A 1 97 ? 1.321 -11.427 11.052 1.00 89.50 97 GLU A C 1
ATOM 734 O O . GLU A 1 97 ? 0.689 -10.407 11.342 1.00 89.50 97 GLU A O 1
ATOM 739 N N . LEU A 1 98 ? 1.978 -12.138 11.975 1.00 89.00 98 LEU A N 1
ATOM 740 C CA . LEU A 1 98 ? 2.000 -11.787 13.401 1.00 89.00 98 LEU A CA 1
ATOM 741 C C . LEU A 1 98 ? 2.631 -10.409 13.647 1.00 89.00 98 LEU A C 1
ATOM 743 O O . LEU A 1 98 ? 2.089 -9.605 14.412 1.00 89.00 98 LEU A O 1
ATOM 747 N N . LYS A 1 99 ? 3.731 -10.087 12.952 1.00 92.50 99 LYS A N 1
ATOM 748 C CA . LYS A 1 99 ? 4.356 -8.754 13.011 1.00 92.50 99 LYS A CA 1
ATOM 749 C C . LYS A 1 99 ? 3.372 -7.663 12.561 1.00 92.50 99 LYS A C 1
ATOM 751 O O . LYS A 1 99 ? 3.260 -6.626 13.219 1.00 92.50 99 LYS A O 1
ATOM 756 N N . VAL A 1 100 ? 2.608 -7.891 11.486 1.00 92.69 100 VAL A N 1
ATOM 757 C CA . VAL A 1 100 ? 1.576 -6.943 11.017 1.00 92.69 100 VAL A CA 1
ATOM 758 C C . VAL A 1 100 ? 0.451 -6.795 12.039 1.00 92.69 100 VAL A C 1
ATOM 760 O O . VAL A 1 100 ? 0.044 -5.669 12.333 1.00 92.69 100 VAL A O 1
ATOM 763 N N . GLN A 1 101 ? -0.029 -7.897 12.615 1.00 90.31 101 GLN A N 1
ATOM 764 C CA . GLN A 1 101 ? -1.062 -7.872 13.652 1.00 90.31 101 GLN A CA 1
ATOM 765 C C . GLN A 1 101 ? -0.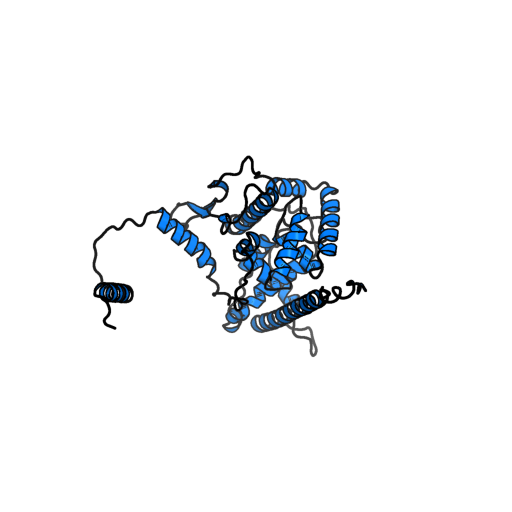616 -7.090 14.896 1.00 90.31 101 GLN A C 1
ATOM 767 O O . GLN A 1 101 ? -1.402 -6.301 15.427 1.00 90.31 101 GLN A O 1
ATOM 772 N N . ALA A 1 102 ? 0.645 -7.225 15.318 1.00 92.25 102 ALA A N 1
ATOM 773 C CA . ALA A 1 102 ? 1.202 -6.468 16.440 1.00 92.25 102 ALA A CA 1
ATOM 774 C C . ALA A 1 102 ? 1.156 -4.949 16.191 1.00 92.25 102 ALA A C 1
ATOM 776 O O . ALA A 1 102 ? 0.669 -4.188 17.033 1.00 92.25 102 ALA A O 1
ATOM 777 N N . VAL A 1 103 ? 1.576 -4.501 15.001 1.00 94.31 103 VAL A N 1
ATOM 778 C CA . VAL A 1 103 ? 1.487 -3.082 14.613 1.00 94.31 103 VAL A CA 1
ATOM 779 C C . VAL A 1 103 ? 0.026 -2.636 14.495 1.00 94.31 103 VAL A C 1
ATOM 781 O O . VAL A 1 103 ? -0.343 -1.572 14.992 1.00 94.31 103 VAL A O 1
ATOM 784 N N . LEU A 1 104 ? -0.856 -3.451 13.914 1.00 91.50 104 LEU A N 1
ATOM 785 C CA . LEU A 1 104 ? -2.290 -3.143 13.841 1.00 91.50 104 LEU A CA 1
ATOM 786 C C . LEU A 1 104 ? -2.939 -2.984 15.219 1.00 91.50 104 LEU A C 1
ATOM 788 O O . LEU A 1 104 ? -3.815 -2.126 15.389 1.00 91.50 104 LEU A O 1
ATOM 792 N N . GLY A 1 105 ? -2.492 -3.763 16.205 1.00 89.50 105 GLY A N 1
ATOM 793 C CA . GLY A 1 105 ? -2.947 -3.691 17.590 1.00 89.50 105 GLY A CA 1
ATOM 794 C C . GLY A 1 105 ? -2.830 -2.282 18.175 1.00 89.50 105 GLY A C 1
ATOM 795 O O . GLY A 1 105 ? -3.776 -1.801 18.810 1.00 89.50 105 GLY A O 1
ATOM 796 N N . VAL A 1 106 ? -1.738 -1.572 17.871 1.00 91.31 106 VAL A N 1
ATOM 797 C CA . VAL A 1 106 ? -1.487 -0.209 18.373 1.00 91.31 106 VAL A CA 1
ATOM 798 C C . VAL A 1 106 ? -2.138 0.900 17.535 1.00 91.31 106 VAL A C 1
ATOM 800 O O . VAL A 1 106 ? -2.245 2.036 18.000 1.00 91.31 106 VAL A O 1
ATOM 803 N N . MET A 1 107 ? -2.616 0.607 16.319 1.00 90.06 107 MET A N 1
ATOM 804 C CA . MET A 1 107 ? -3.183 1.603 15.397 1.00 90.06 107 MET A CA 1
ATOM 805 C C . MET A 1 107 ? -4.611 2.045 15.758 1.00 90.06 107 MET A C 1
ATOM 807 O O . MET A 1 107 ? -5.569 1.790 15.030 1.00 90.06 107 MET A O 1
ATOM 811 N N . THR A 1 108 ? -4.794 2.749 16.870 1.00 78.88 108 THR A N 1
ATOM 812 C CA . THR A 1 108 ? -6.123 3.046 17.445 1.00 78.88 108 THR A CA 1
ATOM 813 C C . THR A 1 108 ? -7.052 3.902 16.570 1.00 78.88 108 THR A C 1
ATOM 815 O O . THR A 1 108 ? -8.277 3.782 16.677 1.00 78.88 108 THR A O 1
ATOM 818 N N . SER A 1 109 ? -6.511 4.758 15.698 1.00 76.75 109 SER A N 1
ATOM 819 C CA . SER A 1 109 ? -7.316 5.679 14.886 1.00 76.75 109 SER A CA 1
ATOM 820 C C . SER A 1 109 ? -7.981 5.004 13.695 1.00 76.75 109 SER A C 1
ATOM 822 O O . SER A 1 109 ? -9.180 5.187 13.484 1.00 76.75 109 SER A O 1
ATOM 824 N N . ARG A 1 110 ? -7.204 4.262 12.898 1.00 76.25 110 ARG A N 1
ATOM 825 C CA . ARG A 1 110 ? -7.654 3.765 11.593 1.00 76.25 110 ARG A CA 1
ATOM 826 C C . ARG A 1 110 ? -7.476 2.263 11.396 1.00 76.25 110 ARG A C 1
ATOM 828 O O . ARG A 1 110 ? -8.177 1.763 10.537 1.00 76.25 110 ARG A O 1
ATOM 835 N N . ARG A 1 111 ? -6.630 1.551 12.163 1.00 85.50 111 ARG A N 1
ATOM 836 C CA . ARG A 1 111 ? -6.323 0.106 11.989 1.00 85.50 111 ARG A CA 1
ATOM 837 C C . ARG A 1 111 ? -6.225 -0.327 10.517 1.00 85.50 111 ARG A C 1
ATOM 839 O O . ARG A 1 111 ? -6.899 -1.248 10.072 1.00 85.50 111 ARG A O 1
ATOM 846 N N . CYS A 1 112 ? -5.415 0.392 9.744 1.00 87.38 112 CYS A N 1
ATOM 847 C CA . CYS A 1 112 ? -5.262 0.161 8.312 1.00 87.38 112 CYS A CA 1
ATOM 848 C C . CYS A 1 112 ? -4.145 -0.853 8.047 1.00 87.38 112 CYS A C 1
ATOM 850 O O . CYS A 1 112 ? -2.980 -0.585 8.334 1.00 87.38 112 CYS A O 1
ATOM 852 N N . VAL A 1 113 ? -4.508 -1.991 7.455 1.00 89.75 113 VAL A N 1
ATOM 853 C CA . VAL A 1 113 ? -3.605 -3.116 7.158 1.00 89.75 113 VAL A CA 1
ATOM 854 C C . VAL A 1 113 ? -2.441 -2.705 6.248 1.00 89.75 113 VAL A C 1
ATOM 856 O O . VAL A 1 113 ? -1.290 -3.023 6.536 1.00 89.75 113 VAL A O 1
ATOM 859 N N . GLN A 1 114 ? -2.709 -1.927 5.195 1.00 90.31 114 GLN A N 1
ATOM 860 C CA . GLN A 1 114 ? -1.657 -1.433 4.297 1.00 90.31 114 GLN A CA 1
ATOM 861 C C . GLN A 1 114 ? -0.693 -0.459 4.988 1.00 90.31 114 GLN A C 1
ATOM 863 O O . GLN A 1 114 ? 0.511 -0.517 4.754 1.00 90.31 114 GLN A O 1
ATOM 868 N N . GLU A 1 115 ? -1.204 0.420 5.858 1.00 91.62 115 GLU A N 1
ATOM 869 C CA . GLU A 1 115 ? -0.355 1.349 6.614 1.00 91.62 115 GLU A CA 1
ATOM 870 C C . GLU A 1 115 ? 0.544 0.593 7.598 1.00 91.62 115 GLU A C 1
ATOM 872 O O . GLU A 1 115 ? 1.739 0.872 7.639 1.00 91.62 115 GLU A O 1
ATOM 877 N N . ALA A 1 116 ? 0.014 -0.401 8.318 1.00 93.50 116 ALA A N 1
ATOM 878 C CA . ALA A 1 116 ? 0.813 -1.253 9.202 1.00 93.50 116 ALA A CA 1
ATOM 879 C C . ALA A 1 116 ? 1.967 -1.940 8.453 1.00 93.50 116 ALA A C 1
ATOM 881 O O . ALA A 1 116 ? 3.109 -1.910 8.912 1.00 93.50 116 ALA A O 1
ATOM 882 N N . MET A 1 117 ? 1.692 -2.488 7.265 1.00 94.12 117 MET A N 1
ATOM 883 C CA . MET A 1 117 ? 2.724 -3.090 6.419 1.00 94.12 117 MET A CA 1
ATOM 884 C C . MET A 1 117 ? 3.769 -2.081 5.934 1.00 94.12 117 MET A C 1
ATOM 886 O O . MET A 1 117 ? 4.948 -2.415 5.905 1.00 94.12 117 MET A O 1
ATOM 890 N N . TRP A 1 118 ? 3.387 -0.848 5.588 1.00 94.44 118 TRP A N 1
ATOM 891 C CA . TRP A 1 118 ? 4.371 0.184 5.238 1.00 94.44 118 TRP A CA 1
ATOM 892 C C . TRP A 1 118 ? 5.250 0.591 6.414 1.00 94.44 118 TRP A C 1
ATOM 894 O O . TRP A 1 118 ? 6.440 0.809 6.212 1.00 94.44 118 TRP A O 1
ATOM 904 N N . TYR A 1 119 ? 4.699 0.687 7.627 1.00 95.50 119 TYR A N 1
ATOM 905 C CA . TYR A 1 119 ? 5.506 0.960 8.817 1.00 95.50 119 TYR A CA 1
ATOM 906 C C . TYR A 1 119 ? 6.516 -0.156 9.079 1.00 95.50 119 TYR A C 1
ATOM 908 O O . TYR A 1 119 ? 7.676 0.144 9.348 1.00 95.50 119 TYR A O 1
ATOM 916 N N . LEU A 1 120 ? 6.121 -1.423 8.937 1.00 95.06 120 LEU A N 1
ATOM 917 C CA . LEU A 1 120 ? 7.066 -2.538 9.017 1.00 95.06 120 LEU A CA 1
ATOM 918 C C . LEU A 1 120 ? 8.120 -2.449 7.916 1.00 95.06 120 LEU A C 1
ATOM 920 O O . LEU A 1 120 ? 9.309 -2.472 8.204 1.00 95.06 120 LEU A O 1
ATOM 924 N N . ASP A 1 121 ? 7.705 -2.267 6.668 1.00 93.81 121 ASP A N 1
ATOM 925 C CA . ASP A 1 121 ? 8.612 -2.195 5.525 1.00 93.81 121 ASP A CA 1
ATOM 926 C C . ASP A 1 121 ? 9.635 -1.047 5.654 1.00 93.81 121 ASP A C 1
ATOM 928 O O . ASP A 1 121 ? 10.826 -1.252 5.417 1.00 93.81 121 ASP A O 1
ATOM 932 N N . ALA A 1 122 ? 9.206 0.132 6.119 1.00 93.00 122 ALA A N 1
ATOM 933 C CA . ALA A 1 122 ? 10.076 1.283 6.375 1.00 93.00 122 ALA A CA 1
ATOM 934 C C . ALA A 1 122 ? 11.096 1.036 7.500 1.00 93.00 122 ALA A C 1
ATOM 936 O O . ALA A 1 122 ? 12.199 1.581 7.459 1.00 93.00 122 ALA A O 1
ATOM 937 N N . ASN A 1 123 ? 10.747 0.192 8.474 1.00 94.25 123 ASN A N 1
ATOM 938 C CA . ASN A 1 123 ? 11.596 -0.171 9.611 1.00 94.25 123 ASN A CA 1
ATOM 939 C C . ASN A 1 123 ? 12.178 -1.578 9.466 1.00 94.25 123 ASN A C 1
ATOM 941 O O . ASN A 1 123 ? 12.469 -2.238 10.456 1.00 94.25 123 ASN A O 1
ATOM 945 N N . LYS A 1 124 ? 12.363 -2.053 8.226 1.00 91.75 124 LYS A N 1
ATOM 946 C CA . LYS A 1 124 ? 13.021 -3.339 7.936 1.00 91.75 124 LYS A CA 1
ATOM 947 C C . LYS A 1 124 ? 12.376 -4.542 8.639 1.00 91.75 124 LYS A C 1
ATOM 949 O O . LYS A 1 124 ? 13.062 -5.525 8.888 1.00 91.75 124 LYS A O 1
ATOM 954 N N . TRP A 1 125 ? 11.071 -4.475 8.886 1.00 92.00 125 TRP A N 1
ATOM 955 C CA . TRP A 1 125 ? 10.268 -5.474 9.589 1.00 92.00 125 TRP A CA 1
ATOM 956 C C . TRP A 1 125 ? 10.587 -5.637 11.084 1.00 92.00 125 TRP A C 1
ATOM 958 O O . TRP A 1 125 ? 10.201 -6.644 11.680 1.00 92.00 125 TRP A O 1
ATOM 968 N N . ASP A 1 126 ? 11.208 -4.628 11.703 1.00 93.94 126 ASP A N 1
ATOM 969 C CA . ASP A 1 126 ? 11.281 -4.497 13.160 1.00 93.94 126 ASP A CA 1
ATOM 970 C C . ASP A 1 126 ? 9.953 -3.952 13.715 1.00 93.94 126 ASP A C 1
ATOM 972 O O . ASP A 1 126 ? 9.470 -2.886 13.317 1.00 93.94 126 ASP A O 1
ATOM 976 N N . VAL A 1 127 ? 9.335 -4.702 14.630 1.00 95.44 127 VAL A N 1
ATOM 977 C CA . VAL A 1 127 ? 8.013 -4.368 15.182 1.00 95.44 127 VAL A CA 1
ATOM 978 C C . VAL A 1 127 ? 8.082 -3.162 16.118 1.00 95.44 127 VAL A C 1
ATOM 980 O O . VAL A 1 127 ? 7.188 -2.315 16.085 1.00 95.44 127 VAL A O 1
ATOM 983 N N . GLN A 1 128 ? 9.118 -3.065 16.952 1.00 96.50 128 GLN A N 1
ATOM 984 C CA . GLN A 1 128 ? 9.209 -2.022 17.974 1.00 96.50 128 GLN A CA 1
ATOM 985 C C . GLN A 1 128 ? 9.476 -0.658 17.340 1.00 96.50 128 GLN A C 1
ATOM 987 O O . GLN A 1 128 ? 8.802 0.322 17.671 1.00 96.50 128 GLN A O 1
ATOM 992 N N . ASP A 1 129 ? 10.386 -0.601 16.372 1.00 97.38 129 ASP A N 1
ATOM 993 C CA . ASP A 1 129 ? 10.680 0.607 15.610 1.00 97.38 129 ASP A CA 1
ATOM 994 C C . ASP A 1 129 ? 9.479 1.037 14.758 1.00 97.38 129 ASP A C 1
ATOM 996 O O . ASP A 1 129 ? 9.128 2.222 14.748 1.00 97.38 129 ASP A O 1
ATOM 1000 N N . ALA A 1 130 ? 8.769 0.090 14.132 1.00 96.94 130 ALA A N 1
ATOM 1001 C CA . ALA A 1 130 ? 7.536 0.379 13.398 1.00 96.94 130 ALA A CA 1
ATOM 1002 C C . ALA A 1 130 ? 6.444 0.984 14.297 1.00 96.94 130 ALA A C 1
ATOM 1004 O O . ALA A 1 130 ? 5.842 2.004 13.942 1.00 96.94 130 ALA A O 1
ATOM 1005 N N . ILE A 1 131 ? 6.209 0.400 15.478 1.00 97.06 131 ILE A N 1
ATOM 1006 C CA . ILE A 1 131 ? 5.253 0.916 16.472 1.00 97.06 131 ILE A CA 1
ATOM 1007 C C . ILE A 1 131 ? 5.661 2.317 16.931 1.00 97.06 131 ILE A C 1
ATOM 1009 O O . ILE A 1 131 ? 4.832 3.232 16.948 1.00 97.06 131 ILE A O 1
ATOM 1013 N N . LYS A 1 132 ? 6.938 2.501 17.273 1.00 96.75 132 LYS A N 1
ATOM 1014 C CA . LYS A 1 132 ? 7.481 3.777 17.740 1.00 96.75 132 LYS A CA 1
ATOM 1015 C C . LYS A 1 132 ? 7.338 4.870 16.683 1.00 96.75 132 LYS A C 1
ATOM 1017 O O . LYS A 1 132 ? 6.900 5.976 17.009 1.00 96.75 132 LYS A O 1
ATOM 1022 N N . GLN A 1 133 ? 7.659 4.573 15.423 1.00 96.00 133 GLN A N 1
ATOM 1023 C CA . GLN A 1 133 ? 7.495 5.527 14.329 1.00 96.00 133 GLN A CA 1
ATOM 1024 C C . GLN A 1 133 ? 6.018 5.859 14.097 1.00 96.00 133 GLN A C 1
ATOM 1026 O O . GLN A 1 133 ? 5.674 7.036 13.981 1.00 96.00 133 GLN A O 1
ATOM 1031 N N . TYR A 1 134 ? 5.132 4.857 14.090 1.00 95.19 134 TYR A N 1
ATOM 1032 C CA . TYR A 1 134 ? 3.694 5.084 13.950 1.00 95.19 134 TYR A CA 1
ATOM 1033 C C . TYR A 1 134 ? 3.154 6.023 15.035 1.00 95.19 134 TYR A C 1
ATOM 1035 O O . TYR A 1 134 ? 2.458 6.990 14.724 1.00 95.19 134 TYR A O 1
ATOM 1043 N N . GLN A 1 135 ? 3.496 5.777 16.301 1.00 94.50 135 GLN A N 1
ATOM 1044 C CA . GLN A 1 135 ? 3.051 6.610 17.419 1.00 94.50 135 GLN A CA 1
ATOM 1045 C C . GLN A 1 135 ? 3.568 8.049 17.306 1.00 94.50 135 GLN A C 1
ATOM 1047 O O . GLN A 1 135 ? 2.809 8.992 17.543 1.00 94.50 135 GLN A O 1
ATOM 1052 N N . ALA A 1 136 ? 4.832 8.228 16.912 1.00 93.75 136 ALA A N 1
ATOM 1053 C CA . ALA A 1 136 ? 5.415 9.549 16.694 1.00 93.75 136 ALA A CA 1
ATOM 1054 C C . ALA A 1 136 ? 4.700 10.314 15.567 1.00 93.75 136 ALA A C 1
ATOM 1056 O O . ALA A 1 136 ? 4.344 11.482 15.741 1.00 93.75 136 ALA A O 1
ATOM 1057 N N . ASP A 1 137 ? 4.434 9.656 14.438 1.00 92.19 137 ASP A N 1
ATOM 1058 C CA . ASP A 1 137 ? 3.714 10.255 13.314 1.00 92.19 137 ASP A CA 1
ATOM 1059 C C . ASP A 1 137 ? 2.263 10.593 13.681 1.00 92.19 137 ASP A C 1
ATOM 1061 O O . ASP A 1 137 ? 1.757 11.659 13.329 1.00 92.19 137 ASP A O 1
ATOM 1065 N N . GLU A 1 138 ? 1.575 9.703 14.398 1.00 91.00 138 GLU A N 1
ATOM 1066 C CA . GLU A 1 138 ? 0.189 9.909 14.821 1.00 91.00 138 GLU A CA 1
ATOM 1067 C C . GLU A 1 138 ? 0.072 11.077 15.810 1.00 91.00 138 GLU A C 1
ATOM 1069 O O . GLU A 1 138 ? -0.842 11.903 15.703 1.00 91.00 138 GLU A O 1
ATOM 1074 N N . LEU A 1 139 ? 1.040 11.221 16.720 1.00 90.56 139 LEU A N 1
ATOM 1075 C CA . LEU A 1 139 ? 1.140 12.383 17.598 1.00 90.56 139 LEU A CA 1
ATOM 1076 C C . LEU A 1 139 ? 1.302 13.678 16.787 1.00 90.56 139 LEU A C 1
ATOM 1078 O O . LEU A 1 139 ? 0.590 14.651 17.027 1.00 90.56 139 LEU A O 1
ATOM 1082 N N . GLN A 1 140 ? 2.177 13.690 15.779 1.00 89.75 140 GLN A N 1
ATOM 1083 C CA . GLN A 1 140 ? 2.363 14.866 14.921 1.00 89.75 140 GLN A CA 1
ATOM 1084 C C . GLN A 1 140 ? 1.108 15.204 14.103 1.00 89.75 140 GLN A C 1
ATOM 1086 O O . GLN A 1 140 ? 0.744 16.376 13.979 1.00 89.75 140 GLN A O 1
ATOM 1091 N N . ARG A 1 141 ? 0.420 14.192 13.559 1.00 87.62 141 ARG A N 1
ATOM 1092 C CA . ARG A 1 141 ? -0.822 14.367 12.784 1.00 87.62 141 ARG A CA 1
ATOM 1093 C C . ARG A 1 141 ? -1.959 14.901 13.644 1.00 87.62 141 ARG A C 1
ATOM 1095 O O . ARG A 1 141 ? -2.691 15.775 13.191 1.00 87.62 141 ARG A O 1
ATOM 1102 N N . SER A 1 142 ? -2.092 14.396 14.867 1.00 85.00 142 SER A N 1
ATOM 1103 C CA . SER A 1 142 ? -3.126 14.839 15.804 1.00 85.00 142 SER A CA 1
ATOM 1104 C C . SER A 1 142 ? -2.867 16.244 16.359 1.00 85.00 142 SER A C 1
ATOM 1106 O O . SER A 1 142 ? -3.820 16.989 16.584 1.00 85.00 142 SER A O 1
ATOM 1108 N N . ALA A 1 143 ? -1.599 16.638 16.511 1.00 84.06 143 ALA A N 1
ATOM 1109 C CA . ALA A 1 143 ? -1.211 17.988 16.916 1.00 84.06 143 ALA A CA 1
ATOM 1110 C C . ALA A 1 143 ? -1.410 19.040 15.805 1.00 84.06 143 ALA A C 1
ATOM 1112 O O . ALA A 1 143 ? -1.569 20.227 16.096 1.00 84.06 143 ALA A O 1
ATOM 1113 N N . ALA A 1 144 ? -1.410 18.633 14.531 1.00 73.75 144 ALA A N 1
ATOM 1114 C CA . ALA A 1 144 ? -1.642 19.531 13.407 1.00 73.75 144 ALA A CA 1
ATOM 1115 C C . ALA A 1 144 ? -3.155 19.734 13.167 1.00 73.75 144 ALA A C 1
ATOM 1117 O O . ALA A 1 144 ? -3.867 18.765 12.899 1.00 73.75 144 ALA A O 1
ATOM 1118 N N . PRO A 1 145 ? -3.681 20.975 13.173 1.00 60.88 145 PRO A N 1
ATOM 1119 C CA . PRO A 1 145 ? -5.088 21.233 12.872 1.00 60.88 145 PRO A CA 1
ATOM 1120 C C . PRO A 1 145 ? -5.367 21.001 11.378 1.00 60.88 145 PRO A C 1
ATOM 1122 O O . PRO A 1 145 ? -5.328 21.914 10.555 1.00 60.88 145 PRO A O 1
ATOM 1125 N N . CYS A 1 146 ? -5.636 19.749 11.010 1.00 69.69 146 CYS A N 1
ATOM 1126 C CA . CYS A 1 146 ? -5.981 19.340 9.657 1.00 69.69 146 CYS A CA 1
ATOM 1127 C C . CYS A 1 146 ? -7.399 18.760 9.637 1.00 69.69 146 CYS A C 1
ATOM 1129 O O . CYS A 1 146 ? -7.639 17.652 10.118 1.00 69.69 146 CYS A O 1
ATOM 1131 N N . ALA A 1 147 ? -8.345 19.485 9.033 1.00 74.44 147 ALA A N 1
ATOM 1132 C CA . ALA A 1 147 ? -9.728 19.019 8.885 1.00 74.44 147 ALA A CA 1
ATOM 1133 C C . ALA A 1 147 ? -9.809 17.655 8.168 1.00 74.44 147 ALA A C 1
ATOM 1135 O O . ALA A 1 147 ? -10.652 16.823 8.506 1.00 74.44 147 ALA A O 1
ATOM 1136 N N . THR A 1 148 ? -8.887 17.402 7.232 1.00 75.44 148 THR A N 1
ATOM 1137 C CA . THR A 1 148 ? -8.777 16.139 6.492 1.00 75.44 148 THR A CA 1
ATOM 1138 C C . THR A 1 148 ? -8.426 14.964 7.406 1.00 75.44 148 THR A C 1
ATOM 1140 O O . THR A 1 148 ? -9.033 13.907 7.271 1.00 75.44 148 THR A O 1
ATOM 1143 N N . TYR A 1 149 ? -7.527 15.144 8.380 1.00 79.62 149 TYR A N 1
ATOM 1144 C CA . TYR A 1 149 ? -7.173 14.091 9.342 1.00 79.62 149 TYR A CA 1
ATOM 1145 C C . TYR A 1 149 ? -8.388 13.673 10.185 1.00 79.62 149 TYR A C 1
ATOM 1147 O O . TYR A 1 149 ? -8.726 12.491 10.263 1.00 79.62 149 TYR A O 1
ATOM 1155 N N . GLY A 1 150 ? -9.122 14.649 10.733 1.00 78.62 150 GLY A N 1
ATOM 1156 C CA . GLY A 1 150 ? -10.349 14.382 11.488 1.00 78.62 150 GLY A CA 1
ATOM 1157 C C . GLY A 1 150 ? -11.440 13.711 10.645 1.00 78.62 150 GLY A C 1
ATOM 1158 O O . GLY A 1 150 ? -12.113 12.798 11.120 1.00 78.62 150 GLY A O 1
ATOM 1159 N N . GLN A 1 151 ? -11.606 14.121 9.384 1.00 79.62 151 GLN A N 1
ATOM 1160 C CA . GLN A 1 151 ? -12.570 13.509 8.468 1.00 79.62 151 GLN A CA 1
ATOM 1161 C C . GLN A 1 151 ? -12.228 12.047 8.152 1.00 79.62 151 GLN A C 1
ATOM 1163 O O . GLN A 1 151 ? -13.100 11.189 8.289 1.00 79.62 151 GLN A O 1
ATOM 1168 N N . LEU A 1 152 ? -10.978 11.758 7.780 1.00 76.69 152 LEU A N 1
ATOM 1169 C CA . LEU A 1 152 ? -10.523 10.400 7.460 1.00 76.69 152 LEU A CA 1
ATOM 1170 C C . LEU A 1 152 ? -10.643 9.467 8.676 1.00 76.69 152 LEU A C 1
ATOM 1172 O O . LEU A 1 152 ? -11.086 8.327 8.546 1.00 76.69 152 LEU A O 1
ATOM 1176 N N . ASN A 1 153 ? -10.331 9.964 9.877 1.00 79.00 153 ASN A N 1
ATOM 1177 C CA . ASN A 1 153 ? -10.501 9.203 11.115 1.00 79.00 153 ASN A CA 1
ATOM 1178 C C . ASN A 1 153 ? -11.975 8.949 11.466 1.00 79.00 153 ASN A C 1
ATOM 1180 O O . ASN A 1 153 ? -12.299 7.890 11.997 1.00 79.00 153 ASN A O 1
ATOM 1184 N N . ARG A 1 154 ? -12.888 9.885 11.176 1.00 79.06 154 ARG A N 1
ATOM 1185 C CA . ARG A 1 154 ? -14.331 9.645 11.358 1.00 79.06 154 ARG A CA 1
ATOM 1186 C C . ARG A 1 154 ? -14.850 8.582 10.394 1.00 79.06 154 ARG A C 1
ATOM 1188 O O . ARG A 1 154 ? -15.570 7.689 10.827 1.00 79.06 154 ARG A O 1
ATOM 1195 N N . GLN A 1 155 ? -14.439 8.633 9.126 1.00 74.31 155 GLN A N 1
ATOM 1196 C CA . GLN A 1 155 ? -14.794 7.615 8.128 1.00 74.31 155 GLN A CA 1
ATOM 1197 C C . GLN A 1 155 ? -14.329 6.215 8.556 1.00 74.31 155 GLN A C 1
ATOM 1199 O O . GLN A 1 155 ? -15.092 5.257 8.492 1.00 74.31 155 GLN A O 1
ATOM 1204 N N . ALA A 1 156 ? -13.111 6.113 9.091 1.00 70.06 156 ALA A N 1
ATOM 1205 C CA . ALA A 1 156 ? -12.562 4.874 9.638 1.00 70.06 156 ALA A CA 1
ATOM 1206 C C . ALA A 1 156 ? -13.374 4.270 10.799 1.00 70.06 156 ALA A C 1
ATOM 1208 O O . ALA A 1 156 ? -13.378 3.057 10.991 1.00 70.06 156 ALA A O 1
ATOM 1209 N N . LYS A 1 157 ? -14.036 5.123 11.588 1.00 73.75 157 LYS A N 1
ATOM 1210 C CA . LYS A 1 157 ? -14.770 4.759 12.809 1.00 73.75 157 LYS A CA 1
ATOM 1211 C C . LYS A 1 157 ? -16.293 4.802 12.630 1.00 73.75 157 LYS A C 1
ATOM 1213 O O . LYS A 1 157 ? -17.011 4.820 13.620 1.00 73.75 157 LYS A O 1
ATOM 1218 N N . THR A 1 158 ? -16.786 4.885 11.391 1.00 74.06 158 THR A N 1
ATOM 1219 C CA . THR A 1 158 ? -18.219 5.108 11.121 1.00 74.06 158 THR A CA 1
ATOM 1220 C C . THR A 1 158 ? -19.089 3.901 11.482 1.00 74.06 158 THR A C 1
ATOM 1222 O O . THR A 1 158 ? -20.216 4.089 11.936 1.00 74.06 158 THR A O 1
ATOM 1225 N N . VAL A 1 159 ? -18.579 2.679 11.316 1.00 73.00 159 VAL A N 1
ATOM 1226 C CA . VAL A 1 159 ? -19.299 1.458 11.708 1.00 73.00 159 VAL A CA 1
ATOM 1227 C C . VAL A 1 159 ? -18.732 0.938 13.022 1.00 73.00 159 VAL A C 1
ATOM 1229 O O . VAL A 1 159 ? -17.514 0.831 13.191 1.00 73.00 159 VAL A O 1
ATOM 1232 N N . THR A 1 160 ? -19.629 0.634 13.944 1.00 77.06 160 THR A N 1
ATOM 1233 C CA . THR A 1 160 ? -19.387 0.111 15.285 1.00 77.06 160 THR A CA 1
ATOM 1234 C C . THR A 1 160 ? -20.134 -1.210 15.443 1.00 77.06 160 THR A C 1
ATOM 1236 O O . THR A 1 160 ? -21.024 -1.512 14.654 1.00 77.06 160 THR A O 1
ATOM 1239 N N . ALA A 1 161 ? -19.814 -1.986 16.481 1.00 77.56 161 ALA A N 1
ATOM 1240 C CA . ALA A 1 161 ? -20.558 -3.212 16.785 1.00 77.56 161 ALA A CA 1
ATOM 1241 C C . ALA A 1 161 ? -22.067 -2.945 16.965 1.00 77.56 161 ALA A C 1
ATOM 1243 O O . ALA A 1 161 ? -22.900 -3.751 16.579 1.00 77.56 161 ALA A O 1
ATOM 1244 N N . GLU A 1 162 ? -22.424 -1.769 17.486 1.00 79.00 162 GLU A N 1
ATOM 1245 C CA . GLU A 1 162 ? -23.811 -1.372 17.758 1.00 79.00 162 GLU A CA 1
ATOM 1246 C C . GLU A 1 162 ? -24.633 -1.055 16.499 1.00 79.00 162 GLU A C 1
ATOM 1248 O O . GLU A 1 162 ? -25.859 -1.112 16.549 1.00 79.00 162 GLU A O 1
ATOM 1253 N N . ASN A 1 163 ? -23.988 -0.679 15.387 1.00 80.31 163 ASN A N 1
ATOM 1254 C CA . ASN A 1 163 ? -24.676 -0.297 14.146 1.00 80.31 163 ASN A CA 1
ATOM 1255 C C . ASN A 1 163 ? -24.302 -1.169 12.939 1.00 80.31 163 ASN A C 1
ATOM 1257 O O . ASN A 1 163 ? -24.753 -0.894 11.823 1.00 80.31 163 ASN A O 1
ATOM 1261 N N . PHE A 1 164 ? -23.479 -2.196 13.153 1.00 78.94 164 PHE A N 1
ATOM 1262 C CA . PHE A 1 164 ? -23.101 -3.140 12.120 1.00 78.94 164 PHE A CA 1
ATOM 1263 C C . PHE A 1 164 ? -24.329 -3.919 11.646 1.00 78.94 164 PHE A C 1
ATOM 1265 O O . PHE A 1 164 ? -25.123 -4.425 12.435 1.00 78.94 164 PHE A O 1
ATOM 1272 N N . THR A 1 165 ? -24.486 -3.995 10.332 1.00 76.50 165 THR A N 1
ATOM 1273 C CA . THR A 1 165 ? -25.570 -4.716 9.664 1.00 76.50 165 THR A CA 1
ATOM 1274 C C . THR A 1 165 ? -24.990 -5.420 8.440 1.00 76.50 165 THR A C 1
ATOM 1276 O O . THR A 1 165 ? -24.033 -4.941 7.828 1.00 76.50 165 THR A O 1
ATOM 1279 N N . SER A 1 166 ? -25.501 -6.606 8.105 1.00 72.06 166 SER A N 1
ATOM 1280 C CA . SER A 1 166 ? -24.888 -7.463 7.082 1.00 72.06 166 SER A CA 1
ATOM 1281 C C . SER A 1 166 ? -24.951 -6.877 5.667 1.00 72.06 166 SER A C 1
ATOM 1283 O O . SER A 1 166 ? -24.129 -7.211 4.821 1.00 72.06 166 SER A O 1
ATOM 1285 N N . ASP A 1 167 ? -25.903 -5.991 5.393 1.00 73.12 167 ASP A N 1
ATOM 1286 C CA . ASP A 1 167 ? -26.002 -5.220 4.150 1.00 73.12 167 ASP A CA 1
ATOM 1287 C C . ASP A 1 167 ? -24.833 -4.235 3.980 1.00 73.12 167 ASP A C 1
ATOM 1289 O O . ASP A 1 167 ? -24.394 -4.006 2.852 1.00 73.12 167 ASP A O 1
ATOM 1293 N N . MET A 1 168 ? -24.237 -3.742 5.076 1.00 73.31 168 MET A N 1
ATOM 1294 C CA . MET A 1 168 ? -23.006 -2.936 5.042 1.00 73.31 168 MET A CA 1
ATOM 1295 C C . MET A 1 168 ? -21.788 -3.701 4.519 1.00 73.31 168 MET A C 1
ATOM 1297 O O . MET A 1 168 ? -20.743 -3.081 4.288 1.00 73.31 168 MET A O 1
ATOM 1301 N N . LEU A 1 169 ? -21.912 -5.023 4.356 1.00 70.06 169 LEU A N 1
ATOM 1302 C CA . LEU A 1 169 ? -20.913 -5.882 3.734 1.00 70.06 169 LEU A CA 1
ATOM 1303 C C . LEU A 1 169 ? -21.073 -5.984 2.215 1.00 70.06 169 LEU A C 1
ATOM 1305 O O . LEU A 1 169 ? -20.369 -6.752 1.555 1.00 70.06 169 LEU A O 1
ATOM 1309 N N . THR A 1 170 ? -22.017 -5.236 1.660 1.00 72.94 170 THR A N 1
ATOM 1310 C CA . THR A 1 170 ? -22.261 -5.175 0.232 1.00 72.94 170 THR A CA 1
ATOM 1311 C C . THR A 1 170 ? -22.074 -3.753 -0.270 1.00 72.94 170 THR A C 1
ATOM 1313 O O . THR A 1 170 ? -22.285 -2.775 0.446 1.00 72.94 170 THR A O 1
ATOM 1316 N N . PHE A 1 171 ? -21.645 -3.621 -1.516 1.00 70.12 171 PHE A N 1
ATOM 1317 C CA . PHE A 1 171 ? -21.591 -2.343 -2.204 1.00 70.12 171 PHE A CA 1
ATOM 1318 C C . PHE A 1 171 ? -22.088 -2.514 -3.628 1.00 70.12 171 PHE A C 1
ATOM 1320 O O . PHE A 1 171 ? -21.982 -3.575 -4.243 1.00 70.12 171 PHE A O 1
ATOM 1327 N N . THR A 1 172 ? -22.684 -1.449 -4.145 1.00 71.75 172 THR A N 1
ATOM 1328 C CA . THR A 1 172 ? -23.343 -1.484 -5.440 1.00 71.75 172 THR A CA 1
ATOM 1329 C C . THR A 1 172 ? -22.451 -0.861 -6.498 1.00 71.75 172 THR A C 1
ATOM 1331 O O . THR A 1 172 ? -22.137 0.324 -6.424 1.00 71.75 172 THR A O 1
ATOM 1334 N N . ILE A 1 173 ? -22.085 -1.633 -7.516 1.00 71.25 173 ILE A N 1
ATOM 1335 C CA . ILE A 1 173 ? -21.295 -1.151 -8.648 1.00 71.25 173 ILE A CA 1
ATOM 1336 C C . ILE A 1 173 ? -22.175 -0.932 -9.882 1.00 71.25 173 ILE A C 1
ATOM 1338 O O . ILE A 1 173 ? -23.195 -1.613 -10.060 1.00 71.25 173 ILE A O 1
ATOM 1342 N N . PRO A 1 174 ? -21.783 -0.018 -10.789 1.00 62.72 174 PRO A N 1
ATOM 1343 C CA . PRO A 1 174 ? -22.430 0.096 -12.087 1.00 62.72 174 PRO A CA 1
ATOM 1344 C C . PRO A 1 174 ? -22.414 -1.247 -12.838 1.00 62.72 174 PRO A C 1
ATOM 1346 O O . PRO A 1 174 ? -21.378 -1.916 -12.961 1.00 62.72 174 PRO A O 1
ATOM 1349 N N . GLY A 1 175 ? -23.577 -1.665 -13.342 1.00 62.56 175 GLY A N 1
ATOM 1350 C CA . GLY A 1 175 ? -23.691 -2.788 -14.268 1.00 62.56 175 GLY A CA 1
ATOM 1351 C C . GLY A 1 175 ? -23.071 -2.489 -15.633 1.00 62.56 175 GLY A C 1
ATOM 1352 O O . GLY A 1 175 ? -22.604 -1.373 -15.882 1.00 62.56 175 GLY A O 1
ATOM 1353 N N . PRO A 1 176 ? -23.071 -3.469 -16.555 1.00 64.56 176 PRO A N 1
ATOM 1354 C CA . PRO A 1 176 ? -22.726 -3.224 -17.951 1.00 64.56 176 PRO A CA 1
ATOM 1355 C C . PRO A 1 176 ? -23.507 -2.013 -18.472 1.00 64.56 176 PRO A C 1
ATOM 1357 O O . PRO A 1 176 ? -24.723 -1.949 -18.277 1.00 64.56 176 PRO A O 1
ATOM 1360 N N . ALA A 1 177 ? -22.826 -1.076 -19.141 1.00 53.81 177 ALA A N 1
ATOM 1361 C CA . ALA A 1 177 ? -23.351 0.253 -19.489 1.00 53.81 177 ALA A CA 1
ATOM 1362 C C . ALA A 1 177 ? -24.698 0.248 -20.243 1.00 53.81 177 ALA A C 1
ATOM 1364 O O . ALA A 1 177 ? -25.403 1.251 -20.256 1.00 53.81 177 ALA A O 1
ATOM 1365 N N . ARG A 1 178 ? -25.065 -0.879 -20.864 1.00 56.25 178 ARG A N 1
ATOM 1366 C CA . ARG A 1 178 ? -26.315 -1.058 -21.617 1.00 56.25 178 ARG A CA 1
ATOM 1367 C C . ARG A 1 178 ? -27.474 -1.647 -20.808 1.00 56.25 178 ARG A C 1
ATOM 1369 O O . ARG A 1 178 ? -28.599 -1.617 -21.282 1.00 56.25 178 ARG A O 1
ATOM 1376 N N . SER A 1 179 ? -27.213 -2.188 -19.621 1.00 61.09 179 SER A N 1
ATOM 1377 C CA . SER A 1 179 ? -28.220 -2.907 -18.829 1.00 61.09 179 SER A CA 1
ATOM 1378 C C . SER A 1 179 ? -29.043 -2.001 -17.912 1.00 61.09 179 SER A C 1
ATOM 1380 O O . SER A 1 179 ? -30.126 -2.394 -17.498 1.00 61.09 179 SER A O 1
ATOM 1382 N N . GLY A 1 180 ? -28.524 -0.825 -17.527 1.00 59.31 180 GLY A N 1
ATOM 1383 C CA . GLY A 1 180 ? -29.127 0.029 -16.490 1.00 59.31 180 GLY A CA 1
ATOM 1384 C C . GLY A 1 180 ? -29.204 -0.618 -15.097 1.00 59.31 180 GLY A C 1
ATOM 1385 O O . GLY A 1 180 ? -29.608 0.037 -14.137 1.00 59.31 180 GLY A O 1
ATOM 1386 N N . ARG A 1 181 ? -28.800 -1.888 -14.971 1.00 63.94 181 ARG A N 1
ATOM 1387 C CA . ARG A 1 181 ? -28.829 -2.657 -13.734 1.00 63.94 181 ARG A CA 1
ATOM 1388 C C . ARG A 1 181 ? -27.647 -2.267 -12.860 1.00 63.94 181 ARG A C 1
ATOM 1390 O O . ARG A 1 181 ? -26.548 -1.976 -13.332 1.00 63.94 181 ARG A O 1
ATOM 1397 N N . LYS A 1 182 ? -27.898 -2.251 -11.563 1.00 68.12 182 LYS A N 1
ATOM 1398 C CA . LYS A 1 182 ? -26.890 -2.108 -10.521 1.00 68.12 182 LYS A CA 1
ATOM 1399 C C . LYS A 1 182 ? -26.483 -3.514 -10.088 1.00 68.12 182 LYS A C 1
ATOM 1401 O O . LYS A 1 182 ? -27.357 -4.357 -9.944 1.00 68.12 182 LYS A O 1
ATOM 1406 N N . ARG A 1 183 ? -25.186 -3.776 -9.930 1.00 69.44 183 ARG A N 1
ATOM 1407 C CA . ARG A 1 183 ? -24.691 -5.072 -9.440 1.00 69.44 183 ARG A CA 1
ATOM 1408 C C . ARG A 1 183 ? -24.308 -4.933 -7.978 1.00 69.44 183 ARG A C 1
ATOM 1410 O O . ARG A 1 183 ? -23.613 -3.978 -7.636 1.00 69.44 183 ARG A O 1
ATOM 1417 N N . VAL A 1 184 ? -24.740 -5.867 -7.143 1.00 73.81 184 VAL A N 1
ATOM 1418 C CA . VAL A 1 184 ? -24.355 -5.917 -5.732 1.00 73.81 184 VAL A CA 1
ATOM 1419 C C . VAL A 1 184 ? -23.137 -6.823 -5.604 1.00 73.81 184 VAL A C 1
ATOM 1421 O O . VAL A 1 184 ? -23.123 -7.938 -6.113 1.00 73.81 184 VAL A O 1
ATOM 1424 N N . VAL A 1 185 ? -22.086 -6.325 -4.964 1.00 70.25 185 VAL A N 1
ATOM 1425 C CA . VAL A 1 185 ? -20.868 -7.083 -4.676 1.00 70.25 185 VAL A CA 1
ATOM 1426 C C . VAL A 1 185 ? -20.723 -7.177 -3.170 1.00 70.25 185 VAL A C 1
ATOM 1428 O O . VAL A 1 185 ? -20.844 -6.171 -2.474 1.00 70.25 185 VAL A O 1
ATOM 1431 N N . ARG A 1 186 ? -20.451 -8.379 -2.667 1.00 70.75 186 ARG A N 1
ATOM 1432 C CA . ARG A 1 186 ? -20.129 -8.616 -1.258 1.00 70.75 186 ARG A CA 1
ATOM 1433 C C . ARG A 1 186 ? -18.624 -8.484 -1.036 1.00 70.75 186 ARG A C 1
ATOM 1435 O O . ARG A 1 186 ? -17.847 -8.885 -1.905 1.00 70.75 186 ARG A O 1
ATOM 1442 N N . PHE A 1 187 ? -18.195 -7.931 0.100 1.00 70.56 187 PHE A N 1
ATOM 1443 C CA . PHE A 1 187 ? -16.767 -7.932 0.434 1.00 70.56 187 PHE A CA 1
ATOM 1444 C C . PHE A 1 187 ? -16.274 -9.371 0.541 1.00 70.56 187 PHE A C 1
ATOM 1446 O O . PHE A 1 187 ? -16.943 -10.180 1.164 1.00 70.56 187 PHE A O 1
ATOM 1453 N N . PRO A 1 188 ? -15.128 -9.718 -0.047 1.00 66.12 188 PRO A N 1
ATOM 1454 C CA . PRO A 1 188 ? -14.586 -11.059 0.091 1.00 66.12 188 PRO A CA 1
ATOM 1455 C C . PRO A 1 188 ? -13.955 -11.252 1.480 1.00 66.12 188 PRO A C 1
ATOM 1457 O O . PRO A 1 188 ? -13.301 -10.336 1.992 1.00 66.12 188 PRO A O 1
ATOM 1460 N N . GLY A 1 189 ? -14.147 -12.438 2.068 1.00 69.62 189 GLY A N 1
ATOM 1461 C CA . GLY A 1 189 ? -13.497 -12.873 3.311 1.00 69.62 189 GLY A CA 1
ATOM 1462 C C . GLY A 1 189 ? -14.033 -12.231 4.592 1.00 69.62 189 GLY A C 1
ATOM 1463 O O . GLY A 1 189 ? -13.457 -12.432 5.662 1.00 69.62 189 GLY A O 1
ATOM 1464 N N . TRP A 1 190 ? -15.123 -11.462 4.512 1.00 74.81 190 TRP A N 1
ATOM 1465 C CA . TRP A 1 190 ? -15.726 -10.818 5.681 1.00 74.81 190 TRP A CA 1
ATOM 1466 C C . TRP A 1 190 ? -16.238 -11.838 6.707 1.00 74.81 190 TRP A C 1
ATOM 1468 O O . TRP A 1 190 ? -16.257 -11.527 7.891 1.00 74.81 190 TRP A O 1
ATOM 1478 N N . GLU A 1 191 ? -16.609 -13.047 6.265 1.00 78.94 191 GLU A N 1
ATOM 1479 C CA . GLU A 1 191 ? -17.152 -14.133 7.093 1.00 78.94 191 GLU A CA 1
ATOM 1480 C C . GLU A 1 191 ? -16.199 -14.545 8.223 1.00 78.94 191 GLU A C 1
ATOM 1482 O O . GLU A 1 191 ? -16.609 -15.168 9.196 1.00 78.94 191 GLU A O 1
ATOM 1487 N N . THR A 1 192 ? -14.912 -14.242 8.060 1.00 80.44 192 THR A N 1
ATOM 1488 C CA . THR A 1 192 ? -13.855 -14.625 8.997 1.00 80.44 192 THR A CA 1
ATOM 1489 C C . THR A 1 192 ? -13.624 -13.604 10.104 1.00 80.44 192 THR A C 1
ATOM 1491 O O . THR A 1 192 ? -12.921 -13.913 11.060 1.00 80.44 192 THR A O 1
ATOM 1494 N N . PHE A 1 193 ? -14.197 -12.404 9.987 1.00 81.06 193 PHE A N 1
ATOM 1495 C CA . PHE A 1 193 ? -14.067 -11.357 10.994 1.00 81.06 193 PHE A CA 1
ATOM 1496 C C . PHE A 1 193 ? -15.040 -11.601 12.148 1.00 81.06 193 PHE A C 1
ATOM 1498 O O . PHE A 1 193 ? -16.212 -11.896 11.924 1.00 81.06 193 PHE A O 1
ATOM 1505 N N . ASP A 1 194 ? -14.563 -11.399 13.372 1.00 83.62 194 ASP A N 1
ATOM 1506 C CA . ASP A 1 194 ? -15.402 -11.361 14.568 1.00 83.62 194 ASP A CA 1
ATOM 1507 C C . ASP A 1 194 ? -16.013 -9.958 14.731 1.00 83.62 194 ASP A C 1
ATOM 1509 O O . ASP A 1 194 ? -15.295 -8.966 14.910 1.00 83.62 194 ASP A O 1
ATOM 1513 N N . ASP A 1 195 ? -17.342 -9.862 14.656 1.00 77.44 195 ASP A N 1
ATOM 1514 C CA . ASP A 1 195 ? -18.087 -8.616 14.850 1.00 77.44 195 ASP A CA 1
ATOM 1515 C C . ASP A 1 195 ? -18.176 -8.189 16.328 1.00 77.44 195 ASP A C 1
ATOM 1517 O O . ASP A 1 195 ? -18.443 -7.020 16.624 1.00 77.44 195 ASP A O 1
ATOM 1521 N N . GLY A 1 196 ? -17.856 -9.083 17.267 1.00 79.81 196 GLY A N 1
ATOM 1522 C CA . GLY A 1 196 ? -17.650 -8.766 18.679 1.00 79.81 196 GLY A CA 1
ATOM 1523 C C . GLY A 1 196 ? -16.311 -8.072 18.960 1.00 79.81 196 GLY A C 1
ATOM 1524 O O . GLY A 1 196 ? -16.181 -7.333 19.943 1.00 79.81 196 GLY A O 1
ATOM 1525 N N . ASP A 1 197 ? -15.313 -8.236 18.086 1.00 84.88 197 ASP A N 1
ATOM 1526 C CA . ASP A 1 197 ? -14.000 -7.606 18.221 1.00 84.88 197 ASP A CA 1
ATOM 1527 C C . ASP A 1 197 ? -13.988 -6.219 17.553 1.00 84.88 197 ASP A C 1
ATOM 1529 O O . ASP A 1 197 ? -13.853 -6.050 16.337 1.00 84.88 197 ASP A O 1
ATOM 1533 N N . THR A 1 198 ? -14.051 -5.169 18.380 1.00 80.62 198 THR A N 1
ATOM 1534 C CA . THR A 1 198 ? -13.994 -3.763 17.922 1.00 80.62 198 THR A CA 1
ATOM 1535 C C . THR A 1 198 ? -12.766 -3.438 17.067 1.00 80.62 198 THR A C 1
ATOM 1537 O O . THR A 1 198 ? -12.767 -2.493 16.272 1.00 80.62 198 THR A O 1
ATOM 1540 N N . GLY A 1 199 ? -11.693 -4.194 17.250 1.00 80.06 199 GLY A N 1
ATOM 1541 C CA . GLY A 1 199 ? -10.467 -4.118 16.501 1.00 80.06 199 GLY A CA 1
ATOM 1542 C C . GLY A 1 199 ? -10.578 -4.665 15.091 1.00 80.06 199 GLY A C 1
ATOM 1543 O O . GLY A 1 199 ? -10.168 -3.983 14.146 1.00 80.06 199 GLY A O 1
ATOM 1544 N N . GLN A 1 200 ? -11.136 -5.865 14.974 1.00 85.12 200 GLN A N 1
ATOM 1545 C CA . GLN A 1 200 ? -11.405 -6.521 13.698 1.00 85.12 200 GLN A CA 1
ATOM 1546 C C . GLN A 1 200 ? -12.459 -5.752 12.905 1.00 85.12 200 GLN A C 1
ATOM 1548 O O . GLN A 1 200 ? -12.232 -5.477 11.730 1.00 85.12 200 GLN A O 1
ATOM 1553 N N . LEU A 1 201 ? -13.519 -5.251 13.547 1.00 81.62 201 LEU A N 1
ATOM 1554 C CA . LEU A 1 201 ? -14.501 -4.375 12.897 1.00 81.62 201 LEU A CA 1
ATOM 1555 C C . LEU A 1 201 ? -13.876 -3.105 12.300 1.00 81.62 201 LEU A C 1
ATOM 1557 O O . LEU A 1 201 ? -14.228 -2.685 11.198 1.00 81.62 201 LEU A O 1
ATOM 1561 N N . ARG A 1 202 ? -12.913 -2.477 12.988 1.00 81.56 202 ARG A N 1
ATOM 1562 C CA . ARG A 1 202 ? -12.197 -1.314 12.427 1.00 81.56 202 ARG A CA 1
ATOM 1563 C C . ARG A 1 202 ? -11.333 -1.695 11.226 1.00 81.56 202 ARG A C 1
ATOM 1565 O O . ARG A 1 202 ? -11.289 -0.930 10.263 1.00 81.56 202 ARG A O 1
ATOM 1572 N N . ALA A 1 203 ? -10.667 -2.849 11.270 1.00 82.69 203 ALA A N 1
ATOM 1573 C CA . ALA A 1 203 ? -9.901 -3.359 10.135 1.00 82.69 203 ALA A CA 1
ATOM 1574 C C . ALA A 1 203 ? -10.821 -3.692 8.946 1.00 82.69 203 ALA A C 1
ATOM 1576 O O . ALA A 1 203 ? -10.525 -3.299 7.818 1.00 82.69 203 ALA A O 1
ATOM 1577 N N . LEU A 1 204 ? -11.980 -4.303 9.208 1.00 81.44 204 LEU A N 1
ATOM 1578 C CA . LEU A 1 204 ? -13.022 -4.588 8.222 1.00 81.44 204 LEU A CA 1
ATOM 1579 C C . LEU A 1 204 ? -13.548 -3.304 7.567 1.00 81.44 204 LEU A C 1
ATOM 1581 O O . LEU A 1 204 ? -13.705 -3.241 6.350 1.00 81.44 204 LEU A O 1
ATOM 1585 N N . ASN A 1 205 ? -13.738 -2.237 8.345 1.00 80.38 205 ASN A N 1
ATOM 1586 C CA . ASN A 1 205 ? -14.145 -0.935 7.813 1.00 80.38 205 ASN A CA 1
ATOM 1587 C C . ASN A 1 205 ? -13.104 -0.321 6.878 1.00 80.38 205 ASN A C 1
ATOM 1589 O O . ASN A 1 205 ? -13.469 0.269 5.858 1.00 80.38 205 ASN A O 1
ATOM 1593 N N . GLN A 1 206 ? -11.813 -0.439 7.204 1.00 81.69 206 GLN A N 1
ATOM 1594 C CA . GLN A 1 206 ? -10.767 -0.007 6.275 1.00 81.69 206 GLN A CA 1
ATOM 1595 C C . GLN A 1 206 ? -10.741 -0.860 5.031 1.00 81.69 206 GLN A C 1
ATOM 1597 O O . GLN A 1 206 ? -10.648 -0.320 3.935 1.00 81.69 206 GLN A O 1
ATOM 1602 N N . TRP A 1 207 ? -10.867 -2.172 5.193 1.00 79.62 207 TRP A N 1
ATOM 1603 C CA . TRP A 1 207 ? -10.907 -3.081 4.067 1.00 79.62 207 TRP A CA 1
ATOM 1604 C C . TRP A 1 207 ? -12.045 -2.749 3.104 1.00 79.62 207 TRP A C 1
ATOM 1606 O O . TRP A 1 207 ? -11.829 -2.644 1.898 1.00 79.62 207 TRP A O 1
ATOM 1616 N N . ARG A 1 208 ? -13.233 -2.463 3.638 1.00 77.56 208 ARG A N 1
ATOM 1617 C CA . ARG A 1 208 ? -14.363 -1.970 2.854 1.00 77.56 208 ARG A CA 1
ATOM 1618 C C . ARG A 1 208 ? -14.020 -0.695 2.090 1.00 77.56 208 ARG A C 1
ATOM 1620 O O . ARG A 1 208 ? -14.298 -0.610 0.896 1.00 77.56 208 ARG A O 1
ATOM 1627 N N . ASN A 1 209 ? -13.438 0.294 2.768 1.00 76.94 209 ASN A N 1
ATOM 1628 C CA . ASN A 1 209 ? -13.037 1.541 2.119 1.00 76.94 209 ASN A CA 1
ATOM 1629 C C . ASN A 1 209 ? -11.976 1.287 1.038 1.00 76.94 209 ASN A C 1
ATOM 1631 O O . ASN A 1 209 ? -11.944 1.978 0.028 1.00 76.94 209 ASN A O 1
ATOM 1635 N N . ASP A 1 210 ? -11.107 0.298 1.226 1.00 77.12 210 ASP A N 1
ATOM 1636 C CA . ASP A 1 210 ? -10.066 -0.069 0.271 1.00 77.12 210 ASP A CA 1
ATOM 1637 C C . ASP A 1 210 ? -10.641 -0.753 -0.968 1.00 77.12 210 ASP A C 1
ATOM 1639 O O . ASP A 1 210 ? -10.246 -0.437 -2.093 1.00 77.12 210 ASP A O 1
ATOM 1643 N N . ALA A 1 211 ? -11.624 -1.627 -0.774 1.00 73.88 211 ALA A N 1
ATOM 1644 C CA . ALA A 1 211 ? -12.370 -2.249 -1.853 1.00 73.88 211 ALA A CA 1
ATOM 1645 C C . ALA A 1 211 ? -13.227 -1.227 -2.619 1.00 73.88 211 ALA A C 1
ATOM 1647 O O . ALA A 1 211 ? -13.217 -1.237 -3.850 1.00 73.88 211 ALA A O 1
ATOM 1648 N N . SER A 1 212 ? -13.908 -0.296 -1.937 1.00 72.50 212 SER A N 1
ATOM 1649 C CA . SER A 1 212 ? -14.734 0.714 -2.615 1.00 72.50 212 SER A CA 1
ATOM 1650 C C . SER A 1 212 ? -13.904 1.644 -3.503 1.00 72.50 212 SER A C 1
ATOM 1652 O O . SER A 1 212 ? -14.336 1.969 -4.608 1.00 72.50 212 SER A O 1
ATOM 1654 N N . ARG A 1 213 ? -12.662 1.975 -3.111 1.00 77.56 213 ARG A N 1
ATOM 1655 C CA . ARG A 1 213 ? -11.722 2.768 -3.934 1.00 77.56 213 ARG A CA 1
ATOM 1656 C C . ARG A 1 213 ? -11.461 2.175 -5.314 1.00 77.56 213 ARG A C 1
ATOM 1658 O O . ARG A 1 213 ? -11.128 2.922 -6.233 1.00 77.56 213 ARG A O 1
ATOM 1665 N N . ILE A 1 214 ? -11.583 0.856 -5.472 1.00 71.81 214 ILE A N 1
ATOM 1666 C CA . ILE A 1 214 ? -11.404 0.192 -6.768 1.00 71.81 214 ILE A CA 1
ATOM 1667 C C . ILE A 1 214 ? -12.483 0.642 -7.757 1.00 71.81 214 ILE A C 1
ATOM 1669 O O . ILE A 1 214 ? -12.189 0.826 -8.938 1.00 71.81 214 ILE A O 1
ATOM 1673 N N . TYR A 1 215 ? -13.707 0.849 -7.268 1.00 70.94 215 TYR A N 1
ATOM 1674 C CA . TYR A 1 215 ? -14.894 1.080 -8.089 1.00 70.94 215 TYR A CA 1
ATOM 1675 C C . TYR A 1 215 ? -15.339 2.543 -8.101 1.00 70.94 215 TYR A C 1
ATOM 1677 O O . TYR A 1 215 ? -15.664 3.081 -9.156 1.00 70.94 215 TYR A O 1
ATOM 1685 N N . GLU A 1 216 ? -15.338 3.192 -6.940 1.00 70.06 216 GLU A N 1
ATOM 1686 C CA . GLU A 1 216 ? -15.779 4.580 -6.755 1.00 70.06 216 GLU A CA 1
ATOM 1687 C C . GLU A 1 216 ? -14.627 5.581 -6.908 1.00 70.06 216 GLU A C 1
ATOM 1689 O O . GLU A 1 216 ? -14.845 6.782 -7.067 1.00 70.06 216 GLU A O 1
ATOM 1694 N N . GLY A 1 217 ? -13.391 5.079 -6.903 1.00 71.94 217 GLY A N 1
ATOM 1695 C CA . GLY A 1 217 ? -12.186 5.889 -6.894 1.00 71.94 217 GLY A CA 1
ATOM 1696 C C . GLY A 1 217 ? -11.766 6.326 -5.483 1.00 71.94 217 GLY A C 1
ATOM 1697 O O . GLY A 1 217 ? -12.478 6.141 -4.496 1.00 71.94 217 GLY A O 1
ATOM 1698 N N . PRO A 1 218 ? -10.555 6.881 -5.355 1.00 78.25 218 PRO A N 1
ATOM 1699 C CA . PRO A 1 218 ? -10.014 7.356 -4.087 1.00 78.25 218 PRO A CA 1
ATOM 1700 C C . PRO A 1 218 ? -10.744 8.607 -3.572 1.00 78.25 218 PRO A C 1
ATOM 1702 O O . PRO A 1 218 ? -11.233 9.412 -4.368 1.00 78.25 218 PRO A O 1
ATOM 1705 N N . PRO A 1 219 ? -10.750 8.849 -2.246 1.00 75.81 219 PRO A N 1
ATOM 1706 C CA . PRO A 1 219 ? -11.312 10.076 -1.697 1.00 75.81 219 PRO A CA 1
ATOM 1707 C C . PRO A 1 219 ? -10.567 11.302 -2.237 1.00 75.81 219 PRO A C 1
ATOM 1709 O O . PRO A 1 219 ? -9.335 11.309 -2.338 1.00 75.81 219 PRO A O 1
ATOM 1712 N N . ALA A 1 220 ? -11.304 12.367 -2.551 1.00 73.69 220 ALA A N 1
ATOM 1713 C CA . ALA A 1 220 ? -10.706 13.626 -2.973 1.00 73.69 220 ALA A CA 1
ATOM 1714 C C . ALA A 1 220 ? -9.837 14.209 -1.845 1.00 73.69 220 ALA A C 1
ATOM 1716 O O . ALA A 1 220 ? -10.297 14.400 -0.718 1.00 73.69 220 ALA A O 1
ATOM 1717 N N . VAL A 1 221 ? -8.577 14.513 -2.155 1.00 74.44 221 VAL A N 1
ATOM 1718 C CA . VAL A 1 221 ? -7.660 15.203 -1.244 1.00 74.44 221 VAL A CA 1
ATOM 1719 C C . VAL A 1 221 ? -7.534 16.644 -1.711 1.00 74.44 221 VAL A C 1
ATOM 1721 O O . VAL A 1 221 ? -7.386 16.910 -2.901 1.00 74.44 221 VAL A O 1
ATOM 1724 N N . ALA A 1 222 ? -7.624 17.597 -0.786 1.00 72.06 222 ALA A N 1
ATOM 1725 C CA . ALA A 1 222 ? -7.644 19.002 -1.158 1.00 72.06 222 ALA A CA 1
ATOM 1726 C C . ALA A 1 222 ? -6.332 19.422 -1.851 1.00 72.06 222 ALA A C 1
ATOM 1728 O O . ALA A 1 222 ? -5.240 19.242 -1.307 1.00 72.06 222 ALA A O 1
ATOM 1729 N N . ALA A 1 223 ? -6.450 20.039 -3.031 1.00 64.81 223 ALA A N 1
ATOM 1730 C CA . ALA A 1 223 ? -5.318 20.399 -3.893 1.00 64.81 223 ALA A CA 1
ATOM 1731 C C . ALA A 1 223 ? -4.325 21.400 -3.263 1.00 64.81 223 ALA A C 1
ATOM 1733 O O . ALA A 1 223 ? -3.197 21.529 -3.727 1.00 64.81 223 ALA A O 1
ATOM 1734 N N . HIS A 1 224 ? -4.730 22.114 -2.205 1.00 69.69 224 HIS A N 1
ATOM 1735 C CA . HIS A 1 224 ? -3.873 23.067 -1.490 1.00 69.69 224 HIS A CA 1
ATOM 1736 C C . HIS A 1 224 ? -2.874 22.393 -0.538 1.00 69.69 224 HIS A C 1
ATOM 1738 O O . HIS A 1 224 ? -1.915 23.035 -0.097 1.00 69.69 224 HIS A O 1
ATOM 1744 N N . LEU A 1 225 ? -3.079 21.114 -0.196 1.00 69.88 225 LEU A N 1
ATOM 1745 C CA . LEU A 1 225 ? -2.038 20.339 0.464 1.00 69.88 225 LEU A CA 1
ATOM 1746 C C . LEU A 1 225 ? -0.852 20.268 -0.516 1.00 69.88 225 LEU A C 1
ATOM 1748 O O . LEU A 1 225 ? -1.027 20.228 -1.726 1.00 69.88 225 LEU A O 1
ATOM 1752 N N . LYS A 1 226 ? 0.378 20.382 -0.024 1.00 61.19 226 LYS A N 1
ATOM 1753 C CA . LYS A 1 226 ? 1.573 20.303 -0.870 1.00 61.19 226 LYS A CA 1
ATOM 1754 C C . LYS A 1 226 ? 2.418 19.154 -0.369 1.00 61.19 226 LYS A C 1
ATOM 1756 O O . LYS A 1 226 ? 2.897 19.226 0.766 1.00 61.19 226 LYS A O 1
ATOM 1761 N N . ARG A 1 227 ? 2.619 18.149 -1.221 1.00 62.41 227 ARG A N 1
ATOM 1762 C CA . ARG A 1 227 ? 3.675 17.144 -1.083 1.00 62.41 227 ARG A CA 1
ATOM 1763 C C . ARG A 1 227 ? 4.578 17.196 -2.313 1.00 62.41 227 ARG A C 1
ATOM 1765 O O . ARG A 1 227 ? 4.122 17.034 -3.440 1.00 62.41 227 ARG A O 1
ATOM 1772 N N . THR A 1 228 ? 5.862 17.470 -2.107 1.00 52.97 228 THR A N 1
ATOM 1773 C CA . THR A 1 228 ? 6.812 17.765 -3.196 1.00 52.97 228 THR A CA 1
ATOM 1774 C C . THR A 1 228 ? 7.691 16.586 -3.605 1.00 52.97 228 THR A C 1
ATOM 1776 O O . THR A 1 228 ? 8.240 16.619 -4.704 1.00 52.97 228 THR A O 1
ATOM 1779 N N . ARG A 1 229 ? 7.841 15.549 -2.772 1.00 69.00 229 ARG A N 1
ATOM 1780 C CA . ARG A 1 229 ? 8.733 14.406 -3.044 1.00 69.00 229 ARG A CA 1
ATOM 1781 C C . ARG A 1 229 ? 7.949 13.096 -3.168 1.00 69.00 229 ARG A C 1
ATOM 1783 O O . ARG A 1 229 ? 6.843 12.985 -2.641 1.00 69.00 229 ARG A O 1
ATOM 1790 N N . TYR A 1 230 ? 8.502 12.157 -3.932 1.00 72.00 230 TYR A N 1
ATOM 1791 C CA . TYR A 1 230 ? 8.060 10.762 -3.930 1.00 72.00 230 TYR A CA 1
ATOM 1792 C C . TYR A 1 230 ? 8.676 10.072 -2.719 1.00 72.00 230 TYR A C 1
ATOM 1794 O O . TYR A 1 230 ? 9.856 10.295 -2.433 1.00 72.00 230 TYR A O 1
ATOM 1802 N N . SER A 1 231 ? 7.886 9.270 -2.010 1.00 81.50 231 SER A N 1
ATOM 1803 C CA . SER A 1 231 ? 8.443 8.296 -1.073 1.00 81.50 231 SER A CA 1
ATOM 1804 C C . SER A 1 231 ? 9.013 7.093 -1.811 1.00 81.50 231 SER A C 1
ATOM 1806 O O . SER A 1 231 ? 8.655 6.807 -2.956 1.00 81.50 231 SER A O 1
ATOM 1808 N N . GLU A 1 232 ? 9.861 6.349 -1.112 1.00 85.19 232 GLU A N 1
ATOM 1809 C CA . GLU A 1 232 ? 10.379 5.080 -1.603 1.00 85.19 232 GLU A CA 1
ATOM 1810 C C . GLU A 1 232 ? 9.258 4.063 -1.871 1.00 85.19 232 GLU A C 1
ATOM 1812 O O . GLU A 1 232 ? 9.288 3.391 -2.896 1.00 85.19 232 GLU A O 1
ATOM 1817 N N . HIS A 1 233 ? 8.217 4.014 -1.030 1.00 87.81 233 HIS A N 1
ATOM 1818 C CA . HIS A 1 233 ? 7.062 3.132 -1.244 1.00 87.81 233 HIS A CA 1
ATOM 1819 C C . HIS A 1 233 ? 6.303 3.466 -2.538 1.00 87.81 233 HIS A C 1
ATOM 1821 O O . HIS A 1 233 ? 5.912 2.570 -3.288 1.00 87.81 233 HIS A O 1
ATOM 1827 N N . GLU A 1 234 ? 6.103 4.757 -2.823 1.00 86.44 234 GLU A N 1
ATOM 1828 C CA . GLU A 1 234 ? 5.466 5.215 -4.065 1.00 86.44 234 GLU A CA 1
ATOM 1829 C C . GLU A 1 234 ? 6.295 4.834 -5.293 1.00 86.44 234 GLU A C 1
ATOM 1831 O O . GLU A 1 234 ? 5.757 4.308 -6.270 1.00 86.44 234 GLU A O 1
ATOM 1836 N N . ASP A 1 235 ? 7.605 5.076 -5.223 1.00 85.50 235 ASP A N 1
ATOM 1837 C CA . ASP A 1 235 ? 8.555 4.710 -6.270 1.00 85.50 235 ASP A CA 1
ATOM 1838 C C . ASP A 1 235 ? 8.544 3.188 -6.505 1.00 85.50 235 ASP A C 1
ATOM 1840 O O . ASP A 1 235 ? 8.471 2.736 -7.653 1.00 85.50 235 ASP A O 1
ATOM 1844 N N . ARG A 1 236 ? 8.542 2.392 -5.428 1.00 89.00 236 ARG A N 1
ATOM 1845 C CA . ARG A 1 236 ? 8.526 0.926 -5.478 1.00 89.00 236 ARG A CA 1
ATOM 1846 C C . ARG A 1 236 ? 7.269 0.386 -6.147 1.00 89.00 236 ARG A C 1
ATOM 1848 O O . ARG A 1 236 ? 7.393 -0.457 -7.035 1.00 89.00 236 ARG A O 1
ATOM 1855 N N . LEU A 1 237 ? 6.089 0.909 -5.802 1.00 89.06 237 LEU A N 1
ATOM 1856 C CA . LEU A 1 237 ? 4.836 0.492 -6.435 1.00 89.06 237 LEU A CA 1
ATOM 1857 C C . LEU A 1 237 ? 4.894 0.690 -7.954 1.00 89.06 237 LEU A C 1
ATOM 1859 O O . LEU A 1 237 ? 4.646 -0.245 -8.715 1.00 89.06 237 LEU A O 1
ATOM 1863 N N . ILE A 1 238 ? 5.246 1.898 -8.405 1.00 88.25 238 ILE A N 1
ATOM 1864 C CA . ILE A 1 238 ? 5.287 2.245 -9.835 1.00 88.25 238 ILE A CA 1
ATOM 1865 C C . ILE A 1 238 ? 6.295 1.361 -10.568 1.00 88.25 238 ILE A C 1
ATOM 1867 O O . ILE A 1 238 ? 6.003 0.833 -11.645 1.00 88.25 238 ILE A O 1
ATOM 1871 N N . ARG A 1 239 ? 7.479 1.197 -9.972 1.00 88.62 239 ARG A N 1
ATOM 1872 C CA . ARG A 1 239 ? 8.548 0.348 -10.484 1.00 88.62 239 ARG A CA 1
ATOM 1873 C C . ARG A 1 239 ? 8.054 -1.088 -10.652 1.00 88.62 239 ARG A C 1
ATOM 1875 O O . ARG A 1 239 ? 8.082 -1.617 -11.759 1.00 88.62 239 ARG A O 1
ATOM 1882 N N . ASN A 1 240 ? 7.552 -1.704 -9.587 1.00 89.81 240 ASN A N 1
ATOM 1883 C CA . ASN A 1 240 ? 7.152 -3.108 -9.589 1.00 89.81 240 ASN A CA 1
ATOM 1884 C C . ASN A 1 240 ? 5.954 -3.360 -10.522 1.00 89.81 240 ASN A C 1
ATOM 1886 O O . ASN A 1 240 ? 5.960 -4.346 -11.258 1.00 89.81 240 ASN A O 1
ATOM 1890 N N . MET A 1 241 ? 4.985 -2.436 -10.586 1.00 87.94 241 MET A N 1
ATOM 1891 C CA . MET A 1 241 ? 3.880 -2.487 -11.555 1.00 87.94 241 MET A CA 1
ATOM 1892 C C . MET A 1 241 ? 4.374 -2.526 -13.001 1.00 87.94 241 MET A C 1
ATOM 1894 O O . MET A 1 241 ? 3.803 -3.220 -13.841 1.00 87.94 241 MET A O 1
ATOM 1898 N N . PHE A 1 242 ? 5.415 -1.751 -13.308 1.00 87.31 242 PHE A N 1
ATOM 1899 C CA . PHE A 1 242 ? 6.023 -1.758 -14.630 1.00 87.31 242 PHE A CA 1
ATOM 1900 C C . PHE A 1 242 ? 6.763 -3.075 -14.878 1.00 87.31 242 PHE A C 1
ATOM 1902 O O . PHE A 1 242 ? 6.556 -3.715 -15.905 1.00 87.31 242 PHE A O 1
ATOM 1909 N N . GLY A 1 243 ? 7.583 -3.509 -13.917 1.00 86.06 243 GLY A N 1
ATOM 1910 C CA . GLY A 1 243 ? 8.374 -4.736 -14.013 1.00 86.06 243 GLY A CA 1
ATOM 1911 C C . GLY A 1 243 ? 7.541 -6.003 -14.203 1.00 86.06 243 GLY A C 1
ATOM 1912 O O . GLY A 1 243 ? 7.989 -6.923 -14.883 1.00 86.06 243 GLY A O 1
ATOM 1913 N N . GLN A 1 244 ? 6.323 -6.066 -13.656 1.00 85.62 244 GLN A N 1
ATOM 1914 C CA . GLN A 1 244 ? 5.418 -7.209 -13.848 1.00 85.62 244 GLN A CA 1
ATOM 1915 C C . GLN A 1 244 ? 4.973 -7.401 -15.305 1.00 85.62 244 GLN A C 1
ATOM 1917 O O . GLN A 1 244 ? 4.603 -8.505 -15.682 1.00 85.62 244 GLN A O 1
ATOM 1922 N N . LYS A 1 245 ? 5.063 -6.370 -16.153 1.00 85.50 245 LYS A N 1
ATOM 1923 C CA . LYS A 1 245 ? 4.656 -6.434 -17.567 1.00 85.50 245 LYS A CA 1
ATOM 1924 C C . LYS A 1 245 ? 5.776 -6.892 -18.504 1.00 85.50 245 LYS A C 1
ATOM 1926 O O . LYS A 1 245 ? 5.759 -6.563 -19.688 1.00 85.50 245 LYS A O 1
ATOM 1931 N N . ILE A 1 246 ? 6.761 -7.624 -17.985 1.00 86.50 246 ILE A N 1
ATOM 1932 C CA . ILE A 1 246 ? 7.943 -8.058 -18.738 1.00 86.50 246 ILE A CA 1
ATOM 1933 C C . ILE A 1 246 ? 7.580 -8.835 -20.010 1.00 86.50 246 ILE A C 1
ATOM 1935 O O . ILE A 1 246 ? 8.114 -8.516 -21.071 1.00 86.50 246 ILE A O 1
ATOM 1939 N N . ASP A 1 247 ? 6.630 -9.771 -19.940 1.00 83.50 247 ASP A N 1
ATOM 1940 C CA . ASP A 1 247 ? 6.217 -10.584 -21.091 1.00 83.50 247 ASP A CA 1
ATOM 1941 C C . ASP A 1 247 ? 5.443 -9.761 -22.128 1.00 83.50 247 ASP A C 1
ATOM 1943 O O . ASP A 1 247 ? 5.707 -9.857 -23.328 1.00 83.50 247 ASP A O 1
ATOM 1947 N N . HIS A 1 248 ? 4.582 -8.845 -21.673 1.00 86.62 248 HIS A N 1
ATOM 1948 C CA . HIS A 1 248 ? 3.915 -7.865 -22.539 1.00 86.62 248 HIS A CA 1
ATOM 1949 C C . HIS A 1 248 ? 4.918 -6.957 -23.257 1.00 86.62 248 HIS A C 1
ATOM 1951 O O . HIS A 1 248 ? 4.760 -6.641 -24.431 1.00 86.62 248 HIS A O 1
ATOM 1957 N N . PHE A 1 249 ? 5.991 -6.536 -22.588 1.00 87.69 249 PHE A N 1
ATOM 1958 C CA . PHE A 1 249 ? 7.036 -5.746 -23.242 1.00 87.69 249 PHE A CA 1
ATOM 1959 C C . PHE A 1 249 ? 7.919 -6.581 -24.164 1.00 87.69 249 PHE A C 1
ATOM 1961 O O . PHE A 1 249 ? 8.378 -6.065 -25.184 1.00 87.69 249 PHE A O 1
ATOM 1968 N N . ARG A 1 250 ? 8.125 -7.864 -23.848 1.00 87.88 250 ARG A N 1
ATOM 1969 C CA . ARG A 1 250 ? 8.850 -8.809 -24.702 1.00 87.88 250 ARG A CA 1
ATOM 1970 C C . ARG A 1 250 ? 8.161 -8.988 -26.055 1.00 87.88 250 ARG A C 1
ATOM 1972 O O . ARG A 1 250 ? 8.846 -9.105 -27.065 1.00 87.88 250 ARG A O 1
ATOM 1979 N N . SER A 1 251 ? 6.828 -8.947 -26.083 1.00 87.69 251 SER A N 1
ATOM 1980 C CA . SER A 1 251 ? 6.014 -9.012 -27.305 1.00 87.69 251 SER A CA 1
ATOM 1981 C C . SER A 1 251 ? 5.830 -7.659 -28.015 1.00 87.69 251 SER A C 1
ATOM 1983 O O . SER A 1 251 ? 5.117 -7.574 -29.012 1.00 87.69 251 SER A O 1
ATOM 1985 N N . GLY A 1 252 ? 6.491 -6.591 -27.548 1.00 83.25 252 GLY A N 1
ATOM 1986 C CA . GLY A 1 252 ? 6.418 -5.249 -28.145 1.00 83.25 252 GLY A CA 1
ATOM 1987 C C . GLY A 1 252 ? 5.249 -4.394 -27.643 1.00 83.25 252 GLY A C 1
ATOM 1988 O O . GLY A 1 252 ? 4.985 -3.312 -28.178 1.00 83.25 252 GLY A O 1
ATOM 1989 N N . GLY A 1 253 ? 4.560 -4.847 -26.600 1.00 84.50 253 GLY A N 1
ATOM 1990 C CA . GLY A 1 253 ? 3.494 -4.120 -25.937 1.00 84.50 253 GLY A CA 1
ATOM 1991 C C . GLY A 1 253 ? 3.943 -2.777 -25.352 1.00 84.50 253 GLY A C 1
ATOM 1992 O O . GLY A 1 253 ? 5.095 -2.563 -24.965 1.00 84.50 253 GLY A O 1
ATOM 1993 N N . ARG A 1 254 ? 3.002 -1.831 -25.275 1.00 84.31 254 ARG A N 1
ATOM 1994 C CA . ARG A 1 254 ? 3.230 -0.503 -24.684 1.00 84.31 254 ARG A CA 1
ATOM 1995 C C . ARG A 1 254 ? 2.745 -0.449 -23.234 1.00 84.31 254 ARG A C 1
ATOM 1997 O O . ARG A 1 254 ? 1.746 -1.097 -22.910 1.00 84.31 254 ARG A O 1
ATOM 2004 N N . PRO A 1 255 ? 3.398 0.335 -22.360 1.00 82.56 255 PRO A N 1
ATOM 2005 C CA . PRO A 1 255 ? 2.939 0.510 -20.991 1.00 82.56 255 PRO A CA 1
ATOM 2006 C C . PRO A 1 255 ? 1.608 1.261 -20.958 1.00 82.56 255 PRO A C 1
ATOM 2008 O O . PRO A 1 255 ? 1.418 2.267 -2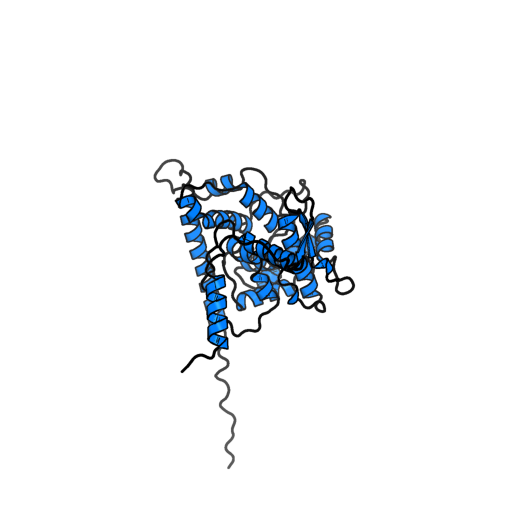1.640 1.00 82.56 255 PRO A O 1
ATOM 2011 N N . ASN A 1 256 ? 0.684 0.783 -20.126 1.00 83.62 256 ASN A N 1
ATOM 2012 C CA . ASN A 1 256 ? -0.576 1.470 -19.867 1.00 83.62 256 ASN A CA 1
ATOM 2013 C C . ASN A 1 256 ? -0.420 2.357 -18.626 1.00 83.62 256 ASN A C 1
ATOM 2015 O O . ASN A 1 256 ? -0.753 1.944 -17.515 1.00 83.62 256 ASN A O 1
ATOM 2019 N N . HIS A 1 257 ? 0.124 3.562 -18.819 1.00 83.38 257 HIS A N 1
ATOM 2020 C CA . HIS A 1 257 ? 0.357 4.489 -17.711 1.00 83.38 257 HIS A CA 1
ATOM 2021 C C . HIS A 1 257 ? -0.942 4.843 -16.987 1.00 83.38 257 HIS A C 1
ATOM 2023 O O . HIS A 1 257 ? -0.948 4.821 -15.768 1.00 83.38 257 HIS A O 1
ATOM 2029 N N . ASN A 1 258 ? -2.059 5.057 -17.688 1.00 82.25 258 ASN A N 1
ATOM 2030 C CA . ASN A 1 258 ? -3.331 5.413 -17.047 1.00 82.25 258 ASN A CA 1
ATOM 2031 C C . ASN A 1 258 ? -3.796 4.355 -16.034 1.00 82.25 258 ASN A C 1
ATOM 2033 O O . ASN A 1 258 ? -4.180 4.713 -14.923 1.00 82.25 258 ASN A O 1
ATOM 2037 N N . LYS A 1 259 ? -3.686 3.059 -16.371 1.00 82.69 259 LYS A N 1
ATOM 2038 C CA . LYS A 1 259 ? -3.953 1.965 -15.417 1.00 82.69 259 LYS A CA 1
ATOM 2039 C C . LYS A 1 259 ? -3.017 2.031 -14.198 1.00 82.69 259 LYS A C 1
ATOM 2041 O O . LYS A 1 259 ? -3.463 1.822 -13.075 1.00 82.69 259 LYS A O 1
ATOM 2046 N N . MET A 1 260 ? -1.736 2.352 -14.400 1.00 83.75 260 MET A N 1
ATOM 2047 C CA . MET A 1 260 ? -0.766 2.495 -13.304 1.00 83.75 260 MET A CA 1
ATOM 2048 C C . MET A 1 260 ? -1.072 3.692 -12.400 1.00 83.75 260 MET A C 1
ATOM 2050 O O . MET A 1 260 ? -0.968 3.580 -11.184 1.00 83.75 260 MET A O 1
ATOM 2054 N N . ILE A 1 261 ? -1.486 4.820 -12.981 1.00 84.00 261 ILE A N 1
ATOM 2055 C CA . ILE A 1 261 ? -1.901 6.016 -12.242 1.00 84.00 261 ILE A CA 1
ATOM 2056 C C . ILE A 1 261 ? -3.139 5.717 -11.391 1.00 84.00 261 ILE A C 1
ATOM 2058 O O . ILE A 1 261 ? -3.145 6.026 -10.202 1.00 84.00 261 ILE A O 1
ATOM 2062 N N . ALA A 1 262 ? -4.148 5.067 -11.977 1.00 82.75 262 ALA A N 1
ATOM 2063 C CA . ALA A 1 262 ? -5.365 4.691 -11.265 1.00 82.75 262 ALA A CA 1
ATOM 2064 C C . ALA A 1 262 ? -5.065 3.771 -10.069 1.00 82.75 262 ALA A C 1
ATOM 2066 O O . ALA A 1 262 ? -5.514 4.043 -8.956 1.00 82.75 262 ALA A O 1
ATOM 2067 N N . PHE A 1 263 ? -4.244 2.734 -10.266 1.00 82.31 263 PHE A N 1
ATOM 2068 C CA . PHE A 1 263 ? -3.852 1.833 -9.177 1.00 82.31 263 PHE A CA 1
ATOM 2069 C C . PHE A 1 263 ? -2.998 2.530 -8.111 1.00 82.31 263 PHE A C 1
ATOM 2071 O O . PHE A 1 263 ? -3.173 2.302 -6.911 1.00 82.31 263 PHE A O 1
ATOM 2078 N N . TYR A 1 264 ? -2.102 3.427 -8.533 1.00 86.56 264 TYR A N 1
ATOM 2079 C CA . TYR A 1 264 ? -1.356 4.275 -7.614 1.00 86.56 264 TYR A CA 1
ATOM 2080 C C . TYR A 1 264 ? -2.310 5.086 -6.732 1.00 86.56 264 TYR A C 1
ATOM 2082 O O . TYR A 1 264 ? -2.125 5.116 -5.516 1.00 86.56 264 TYR A O 1
ATOM 2090 N N . HIS A 1 265 ? -3.346 5.719 -7.295 1.00 85.00 265 HIS A N 1
ATOM 2091 C CA . HIS A 1 265 ? -4.270 6.508 -6.481 1.00 85.00 265 HIS A CA 1
ATOM 2092 C C . HIS A 1 265 ? -5.106 5.631 -5.548 1.00 85.00 265 HIS A C 1
ATOM 2094 O O . HIS A 1 265 ? -5.282 5.997 -4.389 1.00 85.00 265 HIS A O 1
ATOM 2100 N N . GLN A 1 266 ? -5.560 4.461 -6.006 1.00 84.44 266 GLN A N 1
ATOM 2101 C CA . GLN A 1 266 ? -6.251 3.478 -5.157 1.00 84.44 266 GLN A CA 1
ATOM 2102 C C . GLN A 1 266 ? -5.401 3.096 -3.935 1.00 84.44 266 GLN A C 1
ATOM 2104 O O . GLN A 1 266 ? -5.903 3.043 -2.807 1.00 84.44 266 GLN A O 1
ATOM 2109 N N . THR A 1 267 ? -4.101 2.895 -4.158 1.00 86.75 267 THR A N 1
ATOM 2110 C CA . THR A 1 267 ? -3.152 2.495 -3.118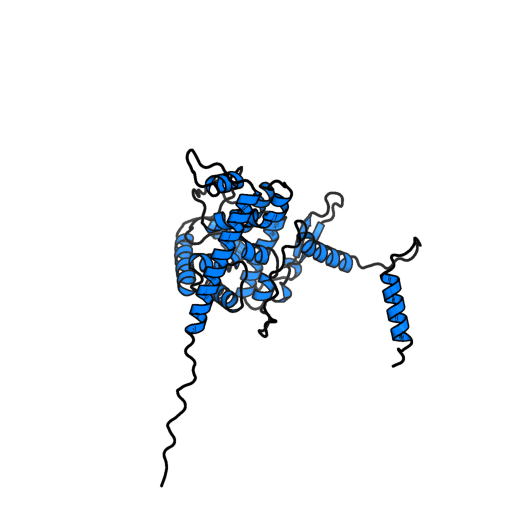 1.00 86.75 267 THR A CA 1
ATOM 2111 C C . THR A 1 267 ? -2.779 3.656 -2.203 1.00 86.75 267 THR A C 1
ATOM 2113 O O . THR A 1 267 ? -2.834 3.508 -0.992 1.00 86.75 267 THR A O 1
ATOM 2116 N N . PHE A 1 268 ? -2.425 4.826 -2.735 1.00 87.12 268 PHE A N 1
ATOM 2117 C CA . PHE A 1 268 ? -1.818 5.894 -1.937 1.00 87.12 268 PHE A CA 1
ATOM 2118 C C . PHE A 1 268 ? -2.770 7.023 -1.557 1.00 87.12 268 PHE A C 1
ATOM 2120 O O . PHE A 1 268 ? -2.719 7.478 -0.417 1.00 87.12 268 PHE A O 1
ATOM 2127 N N . GLN A 1 269 ? -3.613 7.516 -2.468 1.00 86.06 269 GLN A N 1
ATOM 2128 C CA . GLN A 1 269 ? -4.324 8.786 -2.277 1.00 86.06 269 GLN A CA 1
ATOM 2129 C C . GLN A 1 269 ? -5.180 8.773 -1.001 1.00 86.06 269 GLN A C 1
ATOM 2131 O O . GLN A 1 269 ? -5.957 7.854 -0.754 1.00 86.06 269 GLN A O 1
ATOM 2136 N N . GLY A 1 270 ? -5.037 9.792 -0.155 1.00 81.19 270 GLY A N 1
ATOM 2137 C CA . GLY A 1 270 ? -5.750 9.889 1.119 1.00 81.19 270 GLY A CA 1
ATOM 2138 C C . GLY A 1 270 ? -5.173 9.042 2.262 1.00 81.19 270 GLY A C 1
ATOM 2139 O O . GLY A 1 270 ? -5.701 9.121 3.368 1.00 81.19 270 GLY A O 1
ATOM 2140 N N . ARG A 1 271 ? -4.114 8.249 2.043 1.00 86.12 271 ARG A N 1
ATOM 2141 C CA . ARG A 1 271 ? -3.402 7.523 3.113 1.00 86.12 271 ARG A CA 1
ATOM 2142 C C . ARG A 1 271 ? -2.224 8.316 3.643 1.00 86.12 271 ARG A C 1
ATOM 2144 O O . ARG A 1 271 ? -1.703 9.187 2.948 1.00 86.12 271 ARG A O 1
ATOM 2151 N N . TYR A 1 272 ? -1.781 7.986 4.849 1.00 87.06 272 TYR A N 1
ATOM 2152 C CA . TYR A 1 272 ? -0.571 8.567 5.413 1.00 87.06 272 TYR A CA 1
ATOM 2153 C C . TYR A 1 272 ? 0.566 7.557 5.343 1.00 87.06 272 TYR A C 1
ATOM 2155 O O . TYR A 1 272 ? 0.401 6.408 5.745 1.00 87.06 272 TYR A O 1
ATOM 2163 N N . LEU A 1 273 ? 1.712 7.995 4.832 1.00 89.62 273 LEU A N 1
ATOM 2164 C CA . LEU A 1 273 ? 2.920 7.176 4.793 1.00 89.62 273 LEU A CA 1
ATOM 2165 C C . LEU A 1 273 ? 3.776 7.404 6.040 1.00 89.62 273 LEU A C 1
ATOM 2167 O O . LEU A 1 273 ? 3.632 8.450 6.686 1.00 89.62 273 LEU A O 1
ATOM 2171 N N . PRO A 1 274 ? 4.670 6.456 6.370 1.00 91.12 274 PRO A N 1
ATOM 2172 C CA . PRO A 1 274 ? 5.647 6.649 7.434 1.00 91.12 274 PRO A CA 1
ATOM 2173 C C . PRO A 1 274 ? 6.420 7.966 7.258 1.00 91.12 274 PRO A C 1
ATOM 2175 O O . PRO A 1 274 ? 6.887 8.283 6.162 1.00 91.12 274 PRO A O 1
ATOM 2178 N N . GLY A 1 275 ? 6.511 8.760 8.325 1.00 88.56 275 GLY A N 1
ATOM 2179 C CA . GLY A 1 275 ? 7.151 10.078 8.352 1.00 88.56 275 GLY A CA 1
ATOM 2180 C C . GLY A 1 275 ? 6.336 11.227 7.745 1.00 88.56 275 GLY A C 1
ATOM 2181 O O . GLY A 1 275 ? 6.801 12.367 7.731 1.00 88.56 275 GLY A O 1
ATOM 2182 N N . GLU A 1 276 ? 5.128 10.972 7.230 1.00 87.12 276 GLU A N 1
ATOM 2183 C CA . GLU A 1 276 ? 4.301 11.998 6.591 1.00 87.12 276 GLU A CA 1
ATOM 2184 C C . GLU A 1 276 ? 3.158 12.471 7.496 1.00 87.12 276 GLU A C 1
ATOM 2186 O O . GLU A 1 276 ? 2.331 11.692 7.983 1.00 87.12 276 GLU A O 1
ATOM 2191 N N . VAL A 1 277 ? 3.056 13.793 7.646 1.00 84.19 277 VAL A N 1
ATOM 2192 C CA . VAL A 1 277 ? 1.987 14.469 8.405 1.00 84.19 277 VAL A CA 1
ATOM 2193 C C . VAL A 1 277 ? 0.780 14.849 7.545 1.00 84.19 277 VAL A C 1
ATOM 2195 O O . VAL A 1 277 ? -0.261 15.246 8.067 1.00 84.19 277 VAL A O 1
ATOM 2198 N N . LYS A 1 278 ? 0.899 14.745 6.217 1.00 83.94 278 LYS A N 1
ATOM 2199 C CA . LYS A 1 278 ? -0.184 15.008 5.260 1.00 83.94 278 LYS A CA 1
ATOM 2200 C C . LYS A 1 278 ? -0.542 13.720 4.523 1.00 83.94 278 LYS A C 1
ATOM 2202 O O . LYS A 1 278 ? 0.360 12.942 4.216 1.00 83.94 278 LYS A O 1
ATOM 2207 N N . PRO A 1 279 ? -1.826 13.512 4.191 1.00 83.56 279 PRO A N 1
ATOM 2208 C CA . PRO A 1 279 ? -2.203 12.379 3.370 1.00 83.56 279 PRO A CA 1
ATOM 2209 C C . PRO A 1 279 ? -1.627 12.534 1.956 1.00 83.56 279 PRO A C 1
ATOM 2211 O O . PRO A 1 279 ? -1.470 13.650 1.447 1.00 83.56 279 PRO A O 1
ATOM 2214 N N . CYS A 1 280 ? -1.334 11.411 1.306 1.00 84.88 280 CYS A N 1
ATOM 2215 C CA . CYS A 1 280 ? -0.909 11.369 -0.085 1.00 84.88 280 CYS A CA 1
ATOM 2216 C C . CYS A 1 280 ? -1.955 12.016 -0.989 1.00 84.88 280 CYS A C 1
ATOM 2218 O O . CYS A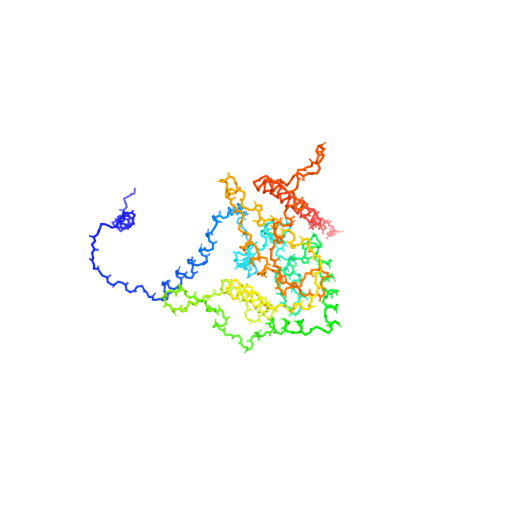 1 280 ? -3.157 11.797 -0.838 1.00 84.88 280 CYS A O 1
ATOM 2220 N N . GLN A 1 281 ? -1.479 12.784 -1.958 1.00 82.06 281 GLN A N 1
ATOM 2221 C CA . GLN A 1 281 ? -2.326 13.456 -2.932 1.00 82.06 281 GLN A CA 1
ATOM 2222 C C . GLN A 1 281 ? -2.494 12.607 -4.186 1.00 82.06 281 GLN A C 1
ATOM 2224 O O . GLN A 1 281 ? -1.794 11.609 -4.383 1.00 82.06 281 GLN A O 1
ATOM 2229 N N . ASP A 1 282 ? -3.403 13.033 -5.052 1.00 82.81 282 ASP A N 1
ATOM 2230 C CA . ASP A 1 282 ? -3.444 12.528 -6.409 1.00 82.81 282 ASP A CA 1
ATOM 2231 C C . ASP A 1 282 ? -2.159 12.911 -7.169 1.00 82.81 282 ASP A C 1
ATOM 2233 O O . ASP A 1 282 ? -1.490 13.917 -6.918 1.00 82.81 282 ASP A O 1
ATOM 2237 N N . ARG A 1 283 ? -1.786 12.055 -8.115 1.00 77.88 283 ARG A N 1
ATOM 2238 C CA . ARG A 1 283 ? -0.695 12.282 -9.073 1.00 77.88 283 ARG A CA 1
ATOM 2239 C C . ARG A 1 283 ? -1.254 12.350 -10.485 1.00 77.88 283 ARG A C 1
ATOM 2241 O O . ARG A 1 283 ? -1.906 11.413 -10.927 1.00 77.88 283 ARG A O 1
ATOM 2248 N N . GLN A 1 284 ? -0.964 13.425 -11.203 1.00 74.00 284 GLN A N 1
ATOM 2249 C CA . GLN A 1 284 ? -1.473 13.644 -12.557 1.00 74.00 284 GLN A CA 1
ATOM 2250 C C . GLN A 1 284 ? -0.355 13.595 -13.606 1.00 74.00 284 GLN A C 1
ATOM 2252 O O . GLN A 1 284 ? 0.828 13.776 -13.303 1.00 74.00 284 GLN A O 1
ATOM 2257 N N . GLY A 1 285 ? -0.748 13.385 -14.864 1.00 68.19 285 GLY A N 1
ATOM 2258 C CA . GLY A 1 285 ? 0.117 13.543 -16.034 1.00 68.19 285 GLY A CA 1
ATOM 2259 C C . GLY A 1 285 ? 1.194 12.466 -16.203 1.00 68.19 285 GLY A C 1
ATOM 2260 O O . GLY A 1 285 ? 1.014 11.301 -15.864 1.00 68.19 285 GLY A O 1
ATOM 2261 N N . ASN A 1 286 ? 2.344 12.861 -16.751 1.00 71.38 286 ASN A N 1
ATOM 2262 C CA . ASN A 1 286 ? 3.405 11.957 -17.216 1.00 71.38 286 ASN A CA 1
ATOM 2263 C C . ASN A 1 286 ? 4.317 11.426 -16.095 1.00 71.38 286 ASN A C 1
ATOM 2265 O O . ASN A 1 286 ? 5.501 11.163 -16.337 1.00 71.38 286 ASN A O 1
ATOM 2269 N N . PHE A 1 287 ? 3.830 11.312 -14.857 1.00 75.88 287 PHE A N 1
ATOM 2270 C CA . PHE A 1 287 ? 4.703 11.022 -13.719 1.00 75.88 287 PHE A CA 1
ATOM 2271 C C . PHE A 1 287 ? 5.334 9.630 -13.794 1.00 75.88 287 PHE A C 1
ATOM 2273 O O . PHE A 1 287 ? 6.534 9.509 -13.570 1.00 75.88 287 PHE A O 1
ATOM 2280 N N . VAL A 1 288 ? 4.562 8.612 -14.191 1.00 73.62 288 VAL A N 1
ATOM 2281 C CA . VAL A 1 288 ? 5.046 7.230 -14.347 1.00 73.62 288 VAL A CA 1
ATOM 2282 C C . VAL A 1 288 ? 6.180 7.180 -15.368 1.00 73.62 288 VAL A C 1
ATOM 2284 O O . VAL A 1 288 ? 7.280 6.723 -15.061 1.00 73.62 288 VAL A O 1
ATOM 2287 N N . SER A 1 289 ? 5.956 7.741 -16.560 1.00 74.25 289 SER A N 1
ATOM 2288 C CA . SER A 1 289 ? 6.983 7.818 -17.603 1.00 74.25 289 SER A CA 1
ATOM 2289 C C . SER A 1 289 ? 8.204 8.624 -17.163 1.00 74.25 289 SER A C 1
ATOM 2291 O O . SER A 1 289 ? 9.332 8.214 -17.422 1.00 74.25 289 SER A O 1
ATOM 2293 N N . SER A 1 290 ? 7.999 9.747 -16.467 1.00 77.25 290 SER A N 1
ATOM 2294 C CA . SER A 1 290 ? 9.091 10.617 -16.011 1.00 77.25 290 SER A CA 1
ATOM 2295 C C . SER A 1 290 ? 9.943 9.941 -14.938 1.00 77.25 290 SER A C 1
ATOM 2297 O O . SER A 1 290 ? 11.163 10.108 -14.925 1.00 77.25 290 SER A O 1
ATOM 2299 N N . HIS A 1 291 ? 9.309 9.182 -14.040 1.00 77.94 291 HIS A N 1
ATOM 2300 C CA . HIS A 1 291 ? 9.978 8.398 -13.011 1.00 77.94 291 HIS A CA 1
ATOM 2301 C C . HIS A 1 291 ? 10.860 7.319 -13.656 1.00 77.94 291 HIS A C 1
ATOM 2303 O O . HIS A 1 291 ? 12.073 7.301 -13.428 1.00 77.94 291 HIS A O 1
ATOM 2309 N N . LEU A 1 292 ? 10.280 6.488 -14.531 1.00 79.00 292 LEU A N 1
ATOM 2310 C CA . LEU A 1 292 ? 10.989 5.378 -15.172 1.00 79.00 292 LEU A CA 1
ATOM 2311 C C . LEU A 1 292 ? 12.178 5.864 -16.009 1.00 79.00 292 LEU A C 1
ATOM 2313 O O . LEU A 1 292 ? 13.294 5.381 -15.834 1.00 79.00 292 LEU A O 1
ATOM 2317 N N . GLN A 1 293 ? 11.974 6.888 -16.844 1.00 74.25 293 GLN A N 1
ATOM 2318 C CA . GLN A 1 293 ? 13.037 7.467 -17.673 1.00 74.25 293 GLN A CA 1
ATOM 2319 C C . GLN A 1 293 ? 14.171 8.090 -16.855 1.00 74.25 293 GLN A C 1
ATOM 2321 O O . GLN A 1 293 ? 15.313 8.120 -17.310 1.00 74.25 293 GLN A O 1
ATOM 2326 N N . ARG A 1 294 ? 13.882 8.633 -15.665 1.00 75.06 294 ARG A N 1
ATOM 2327 C CA . ARG A 1 294 ? 14.900 9.248 -14.802 1.00 75.06 294 ARG A CA 1
ATOM 2328 C C . ARG A 1 294 ? 15.758 8.199 -14.101 1.00 75.06 294 ARG A C 1
ATOM 2330 O O . ARG A 1 294 ? 16.965 8.405 -14.009 1.00 75.06 294 ARG A O 1
ATOM 2337 N N . LYS A 1 295 ? 15.134 7.133 -13.595 1.00 75.62 295 LYS A N 1
ATOM 2338 C CA . LYS A 1 295 ? 15.774 6.115 -12.748 1.00 75.62 295 LYS A CA 1
ATOM 2339 C C . LYS A 1 295 ? 16.444 4.996 -13.552 1.00 75.62 295 LYS A C 1
ATOM 2341 O O . LYS A 1 295 ? 17.513 4.546 -13.159 1.00 75.62 295 LYS A O 1
ATOM 2346 N N . PHE A 1 296 ? 15.866 4.588 -14.683 1.00 74.44 296 PHE A N 1
ATOM 2347 C CA . PHE A 1 296 ? 16.321 3.436 -15.467 1.00 74.44 296 PHE A CA 1
ATOM 2348 C C . PHE A 1 296 ? 16.935 3.882 -16.797 1.00 74.44 296 PHE A C 1
ATOM 2350 O O . PHE A 1 296 ? 16.274 3.975 -17.833 1.00 74.44 296 PHE A O 1
ATOM 2357 N N . LYS A 1 297 ? 18.236 4.172 -16.757 1.00 71.31 297 LYS A N 1
ATOM 2358 C CA . LYS A 1 297 ? 19.043 4.564 -17.918 1.00 71.31 297 LYS A CA 1
ATOM 2359 C C . LYS A 1 297 ? 20.211 3.603 -18.080 1.00 71.31 297 LYS A C 1
ATOM 2361 O O . LYS A 1 297 ? 20.731 3.097 -17.086 1.00 71.31 297 LYS A O 1
ATOM 2366 N N . ARG A 1 298 ? 20.670 3.395 -19.315 1.00 62.81 298 ARG A N 1
ATOM 2367 C CA . ARG A 1 298 ? 21.954 2.718 -19.547 1.00 62.81 298 ARG A CA 1
ATOM 2368 C C . ARG A 1 298 ? 23.068 3.551 -18.908 1.00 62.81 298 ARG A C 1
ATOM 2370 O O . ARG A 1 298 ? 23.088 4.774 -19.079 1.00 62.81 298 ARG A O 1
ATOM 2377 N N . LYS A 1 299 ? 23.978 2.904 -18.168 1.00 56.34 299 LYS A N 1
ATOM 2378 C CA . LYS A 1 299 ? 25.182 3.573 -17.648 1.00 56.34 299 LYS A CA 1
ATOM 2379 C C . LYS A 1 299 ? 25.984 4.126 -18.838 1.00 56.34 299 LYS A C 1
ATOM 2381 O O . LYS A 1 299 ? 26.114 3.417 -19.837 1.00 56.34 299 LYS A O 1
ATOM 2386 N N . PRO A 1 300 ? 26.453 5.382 -18.776 1.00 52.72 300 PRO A N 1
ATOM 2387 C CA . PRO A 1 300 ? 27.091 6.016 -19.918 1.00 52.72 300 PRO A CA 1
ATOM 2388 C C . PRO A 1 300 ? 28.469 5.392 -20.129 1.00 52.72 300 PRO A C 1
ATOM 2390 O O . PRO A 1 300 ? 29.241 5.276 -19.181 1.00 52.72 300 PRO A O 1
ATOM 2393 N N . THR A 1 301 ? 28.759 4.972 -21.357 1.00 52.09 301 THR A N 1
ATOM 2394 C CA . THR A 1 301 ? 30.139 4.690 -21.776 1.00 52.09 301 THR A CA 1
ATOM 2395 C C . THR A 1 301 ? 30.826 5.965 -22.248 1.00 52.09 301 THR A C 1
ATOM 2397 O O . THR A 1 301 ? 32.018 6.072 -22.054 1.00 52.09 301 THR A O 1
ATOM 2400 N N . ASP A 1 302 ? 30.071 6.928 -22.777 1.00 50.28 302 ASP A N 1
ATOM 2401 C CA . ASP A 1 302 ? 30.371 8.357 -22.882 1.00 50.28 302 ASP A CA 1
ATOM 2402 C C . ASP A 1 302 ? 29.112 9.001 -23.498 1.00 50.28 302 ASP A C 1
ATOM 2404 O O . ASP A 1 302 ? 28.437 8.370 -24.308 1.00 50.28 302 ASP A O 1
ATOM 2408 N N . GLU A 1 303 ? 28.750 10.211 -23.070 1.00 51.38 303 GLU A N 1
ATOM 2409 C CA . GLU A 1 303 ? 27.537 10.962 -23.463 1.00 51.38 303 GLU A CA 1
ATOM 2410 C C . GLU A 1 303 ? 26.188 10.445 -22.906 1.00 51.38 303 GLU A C 1
ATOM 2412 O O . GLU A 1 303 ? 25.674 9.391 -23.270 1.00 51.38 303 GLU A O 1
ATOM 2417 N N . GLY A 1 304 ? 25.591 11.248 -22.011 1.00 55.22 304 GLY A N 1
ATOM 2418 C CA . GLY A 1 304 ? 24.187 11.221 -21.563 1.00 55.22 304 GLY A CA 1
ATOM 2419 C C . GLY A 1 304 ? 23.427 9.898 -21.716 1.00 55.22 304 GLY A C 1
ATOM 2420 O O . GLY A 1 304 ? 22.804 9.656 -22.747 1.00 55.22 304 GLY A O 1
ATOM 2421 N N . GLY A 1 305 ? 23.411 9.075 -20.661 1.00 57.50 305 GLY A N 1
ATOM 2422 C CA . GLY A 1 305 ? 22.764 7.757 -20.665 1.00 57.50 305 GLY A CA 1
ATOM 2423 C C . GLY A 1 305 ? 21.367 7.763 -21.297 1.00 57.50 305 GLY A C 1
ATOM 2424 O O . GLY A 1 305 ? 20.469 8.490 -20.856 1.00 57.50 305 GLY A O 1
ATOM 2425 N N . ARG A 1 306 ? 21.184 6.943 -22.338 1.00 64.44 306 ARG A N 1
ATOM 2426 C CA . ARG A 1 306 ? 19.891 6.763 -23.010 1.00 64.44 306 ARG A CA 1
ATOM 2427 C C . ARG A 1 306 ? 18.933 5.980 -22.099 1.00 64.44 306 ARG A C 1
ATOM 2429 O O . ARG A 1 306 ? 19.388 5.078 -21.385 1.00 64.44 306 ARG A O 1
ATOM 2436 N N . PRO A 1 307 ? 17.626 6.304 -22.097 1.00 65.06 307 PRO A N 1
ATOM 2437 C CA . PRO A 1 307 ? 16.641 5.501 -21.381 1.00 65.06 307 PRO A CA 1
ATOM 2438 C C . PRO A 1 307 ? 16.671 4.061 -21.904 1.00 65.06 307 PRO A C 1
ATOM 2440 O O . PRO A 1 307 ? 16.836 3.835 -23.104 1.00 65.06 307 PRO A O 1
ATOM 2443 N N . LEU A 1 308 ? 16.547 3.100 -20.990 1.00 74.25 308 LEU A N 1
ATOM 2444 C CA . LEU A 1 308 ? 16.408 1.689 -21.343 1.00 74.25 308 LEU A CA 1
ATOM 2445 C C . LEU A 1 308 ? 15.102 1.470 -22.128 1.00 74.25 308 LEU A C 1
ATOM 2447 O O . LEU A 1 308 ? 14.121 2.194 -21.936 1.00 74.25 308 LEU A O 1
ATOM 2451 N N . GLY A 1 309 ? 15.085 0.480 -23.025 1.00 82.88 309 GLY A N 1
ATOM 2452 C CA . GLY A 1 309 ? 13.831 0.032 -23.638 1.00 82.88 309 GLY A CA 1
ATOM 2453 C C . GLY A 1 309 ? 12.914 -0.608 -22.589 1.00 82.88 309 GLY A C 1
ATOM 2454 O O . GLY A 1 309 ? 13.404 -1.143 -21.600 1.00 82.88 309 GLY A O 1
ATOM 2455 N N . ASN A 1 310 ? 11.592 -0.606 -22.806 1.00 85.81 310 ASN A N 1
ATOM 2456 C CA . ASN A 1 310 ? 10.617 -1.089 -21.808 1.00 85.81 310 ASN A CA 1
ATOM 2457 C C . ASN A 1 310 ? 10.931 -2.500 -21.282 1.00 85.81 310 ASN A C 1
ATOM 2459 O O . ASN A 1 310 ? 10.874 -2.735 -20.079 1.00 85.81 310 ASN A O 1
ATOM 2463 N N . TYR A 1 311 ? 11.295 -3.426 -22.175 1.00 88.19 311 TYR A N 1
ATOM 2464 C CA . TYR A 1 311 ? 11.671 -4.787 -21.793 1.00 88.19 311 TYR A CA 1
ATOM 2465 C C . TYR A 1 311 ? 12.932 -4.809 -20.914 1.00 88.19 311 TYR A C 1
ATOM 2467 O O . TYR A 1 311 ? 12.925 -5.421 -19.853 1.00 88.19 311 TYR A O 1
ATOM 2475 N N . GLU A 1 312 ? 13.984 -4.081 -21.298 1.00 88.00 3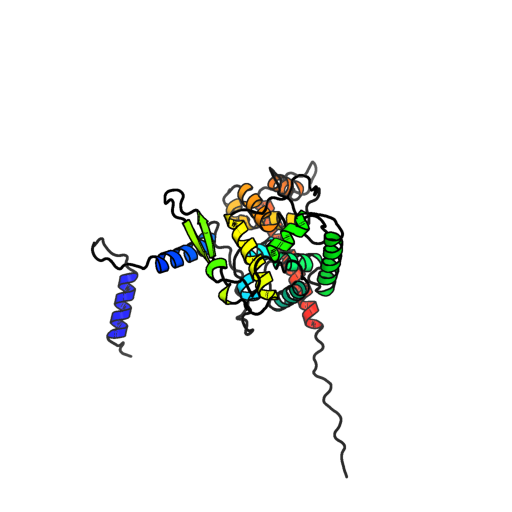12 GLU A N 1
ATOM 2476 C CA . GLU A 1 312 ? 15.236 -4.001 -20.529 1.00 88.00 312 GLU A CA 1
ATOM 2477 C C . GLU A 1 312 ? 15.016 -3.365 -19.150 1.00 88.00 312 GLU A C 1
ATOM 2479 O O . GLU A 1 312 ? 15.539 -3.849 -18.148 1.00 88.00 312 GLU A O 1
ATOM 2484 N N . THR A 1 313 ? 14.197 -2.310 -19.080 1.00 87.44 313 THR A N 1
ATOM 2485 C CA . THR A 1 313 ? 13.780 -1.703 -17.812 1.00 87.44 313 THR A CA 1
ATOM 2486 C C . THR A 1 313 ? 13.044 -2.710 -16.935 1.00 87.44 313 THR A C 1
ATOM 2488 O O . THR A 1 313 ? 13.344 -2.808 -15.749 1.00 87.44 313 THR A O 1
ATOM 2491 N N . ALA A 1 314 ? 12.103 -3.477 -17.493 1.00 87.50 314 ALA A N 1
ATOM 2492 C CA . ALA A 1 314 ? 11.360 -4.473 -16.727 1.00 87.50 314 ALA A CA 1
ATOM 2493 C C . ALA A 1 314 ? 12.254 -5.614 -16.218 1.00 87.50 314 ALA A C 1
ATOM 2495 O O . ALA A 1 314 ? 12.096 -6.019 -15.068 1.00 87.50 314 ALA A O 1
ATOM 2496 N N . VAL A 1 315 ? 13.225 -6.077 -17.015 1.00 89.69 315 VAL A N 1
ATOM 2497 C CA . VAL A 1 315 ? 14.231 -7.069 -16.585 1.00 89.69 315 VAL A CA 1
ATOM 2498 C C . VAL A 1 315 ? 15.017 -6.553 -15.379 1.00 89.69 315 VAL A C 1
ATOM 2500 O O . VAL A 1 315 ? 15.047 -7.217 -14.346 1.00 89.69 315 VAL A O 1
ATOM 2503 N N . MET A 1 316 ? 15.574 -5.341 -15.472 1.00 89.25 316 MET A N 1
ATOM 2504 C CA . MET A 1 316 ? 16.350 -4.738 -14.383 1.00 89.25 316 MET A CA 1
ATOM 2505 C C . MET A 1 316 ? 15.511 -4.567 -13.108 1.00 89.25 316 MET A C 1
ATOM 2507 O O . MET A 1 316 ? 15.987 -4.800 -12.002 1.00 89.25 316 MET A O 1
ATOM 2511 N N . ILE A 1 317 ? 14.239 -4.191 -13.246 1.00 89.50 317 ILE A N 1
ATOM 2512 C CA . ILE A 1 317 ? 13.321 -4.085 -12.108 1.00 89.50 317 ILE A CA 1
ATOM 2513 C C . ILE A 1 317 ? 13.087 -5.447 -11.444 1.00 89.50 317 ILE A C 1
ATOM 2515 O O . ILE A 1 317 ? 13.067 -5.524 -10.217 1.00 89.50 317 ILE A O 1
ATOM 2519 N N . GLN A 1 318 ? 12.902 -6.512 -12.228 1.00 88.44 318 GLN A N 1
ATOM 2520 C CA . GLN A 1 318 ? 12.718 -7.861 -11.688 1.00 88.44 318 GLN A CA 1
ATOM 2521 C C . GLN A 1 318 ? 13.971 -8.362 -10.961 1.00 88.44 318 GLN A C 1
ATOM 2523 O O . GLN A 1 318 ? 13.848 -9.057 -9.957 1.00 88.44 318 GLN A O 1
ATOM 2528 N N . GLU A 1 319 ? 15.167 -7.998 -11.426 1.00 87.94 319 GLU A N 1
ATOM 2529 C CA . GLU A 1 319 ? 16.421 -8.298 -10.724 1.00 87.94 319 GLU A CA 1
ATOM 2530 C C . GLU A 1 319 ? 16.483 -7.605 -9.361 1.00 87.94 319 GLU A C 1
ATOM 2532 O O . GLU A 1 319 ? 16.667 -8.288 -8.356 1.00 87.94 319 GLU A O 1
ATOM 2537 N N . VAL A 1 320 ? 16.220 -6.294 -9.312 1.00 88.81 320 VAL A N 1
ATOM 2538 C CA . VAL A 1 320 ? 16.172 -5.533 -8.049 1.00 88.81 320 VAL A CA 1
ATOM 2539 C C . VAL A 1 320 ? 15.138 -6.122 -7.088 1.00 88.81 320 VAL A C 1
ATOM 2541 O O . VAL A 1 320 ? 15.409 -6.278 -5.905 1.00 88.81 320 VAL A O 1
ATOM 2544 N N . ARG A 1 321 ? 13.957 -6.509 -7.584 1.00 88.19 321 ARG A N 1
ATOM 2545 C CA . ARG A 1 321 ? 12.908 -7.114 -6.749 1.00 88.19 321 ARG A CA 1
ATOM 2546 C C . ARG A 1 321 ? 13.322 -8.473 -6.177 1.00 88.19 321 ARG A C 1
ATOM 2548 O O . ARG A 1 321 ? 12.965 -8.789 -5.049 1.00 88.19 321 ARG A O 1
ATOM 2555 N N . ARG A 1 322 ? 14.065 -9.285 -6.937 1.00 87.81 322 ARG A N 1
ATOM 2556 C CA . ARG A 1 322 ? 14.610 -10.557 -6.431 1.00 87.81 322 ARG A CA 1
ATOM 2557 C C . ARG A 1 322 ? 15.676 -10.331 -5.365 1.00 87.81 322 ARG A C 1
ATOM 2559 O O . ARG A 1 322 ? 15.748 -11.121 -4.437 1.00 87.81 322 ARG A O 1
ATOM 2566 N N . GLU A 1 323 ? 16.500 -9.299 -5.510 1.00 89.38 323 GLU A N 1
ATOM 2567 C CA . GLU A 1 323 ? 17.493 -8.915 -4.501 1.00 89.38 323 GLU A CA 1
ATOM 2568 C C . GLU A 1 323 ? 16.809 -8.454 -3.207 1.00 89.38 323 GLU A C 1
ATOM 2570 O O . GLU A 1 323 ? 17.069 -9.020 -2.152 1.00 89.38 323 GLU A O 1
ATOM 2575 N N . GLU A 1 324 ? 15.835 -7.546 -3.306 1.00 88.81 324 GLU A N 1
ATOM 2576 C CA . GLU A 1 324 ? 15.010 -7.087 -2.179 1.00 88.81 324 GLU A CA 1
ATOM 2577 C C . GLU A 1 324 ? 14.305 -8.245 -1.440 1.00 88.81 324 GLU A C 1
ATOM 2579 O O . GLU A 1 324 ? 14.284 -8.275 -0.209 1.00 88.81 324 GLU A O 1
ATOM 2584 N N . GLN A 1 325 ? 13.773 -9.227 -2.178 1.00 86.62 325 GLN A N 1
ATOM 2585 C CA . GLN A 1 325 ? 13.161 -10.428 -1.601 1.00 86.62 325 GLN A CA 1
ATOM 2586 C C . GLN A 1 325 ? 14.184 -11.297 -0.851 1.00 86.62 325 GLN A C 1
ATOM 2588 O O . GLN A 1 325 ? 13.904 -11.741 0.260 1.00 86.62 325 GLN A O 1
ATOM 2593 N N . ARG A 1 326 ? 15.374 -11.520 -1.424 1.00 86.94 326 ARG A N 1
ATOM 2594 C CA . ARG A 1 326 ? 16.439 -12.293 -0.758 1.00 86.94 326 ARG A CA 1
ATOM 2595 C C . ARG A 1 326 ? 16.933 -11.602 0.505 1.00 86.94 326 ARG A C 1
ATOM 2597 O O . ARG A 1 326 ? 17.161 -12.271 1.504 1.00 86.94 326 ARG A O 1
ATOM 2604 N N . ASP A 1 327 ? 17.081 -10.280 0.474 1.00 86.38 327 ASP A N 1
ATOM 2605 C CA . ASP A 1 327 ? 17.489 -9.496 1.641 1.00 86.38 327 ASP A CA 1
ATOM 2606 C C . ASP A 1 327 ? 16.471 -9.608 2.780 1.00 86.38 327 ASP A C 1
ATOM 2608 O O . ASP A 1 327 ? 16.846 -9.665 3.952 1.00 86.38 327 ASP A O 1
ATOM 2612 N N . TYR A 1 328 ? 15.180 -9.640 2.443 1.00 84.56 328 TYR A N 1
ATOM 2613 C CA . TYR A 1 328 ? 14.112 -9.887 3.405 1.00 84.56 328 TYR A CA 1
ATOM 2614 C C . TYR A 1 328 ? 14.192 -11.305 3.994 1.00 84.56 328 TYR A C 1
ATOM 2616 O O . TYR A 1 328 ? 14.195 -11.460 5.214 1.00 84.56 328 TYR A O 1
ATOM 2624 N N . GLU A 1 329 ? 14.326 -12.327 3.146 1.00 85.56 329 GLU A N 1
ATOM 2625 C CA . GLU A 1 329 ? 14.447 -13.729 3.569 1.00 85.56 329 GLU A CA 1
ATOM 2626 C C . GLU A 1 329 ? 15.683 -13.973 4.446 1.00 85.56 329 GLU A C 1
ATOM 2628 O O . GLU A 1 329 ? 15.599 -14.693 5.437 1.00 85.56 329 GLU A O 1
ATOM 2633 N N . ALA A 1 330 ? 16.813 -13.337 4.127 1.00 84.88 330 ALA A N 1
ATOM 2634 C CA . ALA A 1 330 ? 18.042 -13.443 4.906 1.00 84.88 330 ALA A CA 1
ATOM 2635 C C . ALA A 1 330 ? 17.890 -12.858 6.317 1.00 84.88 330 ALA A C 1
ATOM 2637 O O . ALA A 1 330 ? 18.361 -13.453 7.279 1.00 84.88 330 ALA A O 1
ATOM 2638 N N . ARG A 1 331 ? 17.206 -11.713 6.461 1.00 81.88 331 ARG A N 1
ATOM 2639 C CA . ARG A 1 331 ? 16.921 -11.123 7.784 1.00 81.88 331 ARG A CA 1
ATOM 2640 C C . ARG A 1 331 ? 15.981 -11.993 8.599 1.00 81.88 331 ARG A C 1
ATOM 2642 O O . ARG A 1 331 ? 16.184 -12.138 9.794 1.00 81.88 331 ARG A O 1
ATOM 2649 N N . ARG A 1 332 ? 14.987 -12.591 7.941 1.00 77.56 332 ARG A N 1
ATOM 2650 C CA . ARG A 1 332 ? 14.070 -13.526 8.589 1.00 77.56 332 ARG A CA 1
ATOM 2651 C C . ARG A 1 332 ? 14.811 -14.714 9.207 1.00 77.56 332 ARG A C 1
ATOM 2653 O O . ARG A 1 332 ? 14.503 -15.065 10.331 1.00 77.56 332 ARG A O 1
ATOM 2660 N N . MET A 1 333 ? 15.780 -15.302 8.502 1.00 74.56 333 MET A N 1
ATOM 2661 C CA . MET A 1 333 ? 16.532 -16.445 9.040 1.00 74.56 333 MET A CA 1
ATOM 2662 C C . MET A 1 333 ? 17.368 -16.086 10.274 1.00 74.56 333 MET A C 1
ATOM 2664 O O . MET A 1 333 ? 17.545 -16.928 11.138 1.00 74.56 333 MET A O 1
ATOM 2668 N N . ILE A 1 334 ? 17.843 -14.843 10.385 1.00 72.56 334 ILE A N 1
ATOM 2669 C CA . ILE A 1 334 ? 18.581 -14.388 11.573 1.00 72.56 334 ILE A CA 1
ATOM 2670 C C . ILE A 1 334 ? 17.644 -14.295 12.786 1.00 72.56 334 ILE A C 1
ATOM 2672 O O . ILE A 1 334 ? 18.014 -14.742 13.863 1.00 72.56 334 ILE A O 1
ATOM 2676 N N . ASP A 1 335 ? 16.420 -13.787 12.599 1.00 61.50 335 ASP A N 1
ATOM 2677 C CA . ASP A 1 335 ? 15.397 -13.754 13.657 1.00 61.50 335 ASP A CA 1
ATOM 2678 C C . ASP A 1 335 ? 14.969 -15.173 14.111 1.00 61.50 335 ASP A C 1
ATOM 2680 O O . ASP A 1 335 ? 14.400 -15.315 15.191 1.00 61.50 335 ASP A O 1
ATOM 2684 N N . ASP A 1 336 ? 15.190 -16.208 13.288 1.00 58.28 336 ASP A N 1
ATOM 2685 C CA . ASP A 1 336 ? 14.859 -17.608 13.600 1.00 58.28 336 ASP A CA 1
ATOM 2686 C C . ASP A 1 336 ? 15.958 -18.311 14.426 1.00 58.28 336 ASP A C 1
ATOM 2688 O O . ASP A 1 336 ? 15.648 -19.247 15.159 1.00 58.28 336 ASP A O 1
ATOM 2692 N N . ASP A 1 337 ? 17.215 -17.860 14.336 1.00 55.31 337 ASP A N 1
ATOM 2693 C CA . ASP A 1 337 ? 18.367 -18.434 15.057 1.00 55.31 337 ASP A CA 1
ATOM 2694 C C . ASP A 1 337 ? 18.546 -17.850 16.481 1.00 55.31 337 ASP A C 1
ATOM 2696 O O . ASP A 1 337 ? 19.359 -18.352 17.259 1.00 55.31 337 ASP A O 1
ATOM 2700 N N . ASP A 1 338 ? 17.794 -16.798 16.828 1.00 49.84 338 ASP A N 1
ATOM 2701 C CA . ASP A 1 338 ? 17.807 -16.131 18.141 1.00 49.84 338 ASP A CA 1
ATOM 2702 C C . ASP A 1 338 ? 16.726 -16.664 19.114 1.00 49.84 338 ASP A C 1
ATOM 2704 O O . ASP A 1 338 ? 16.560 -16.104 20.200 1.00 49.84 338 ASP A O 1
ATOM 2708 N N . ASP A 1 339 ? 16.004 -17.742 18.775 1.00 44.50 339 ASP A N 1
ATOM 2709 C CA . ASP A 1 339 ? 15.250 -18.526 19.765 1.00 44.50 339 ASP A CA 1
ATOM 2710 C C . ASP A 1 339 ? 16.262 -19.391 20.545 1.00 44.50 339 ASP A C 1
ATOM 2712 O O . ASP A 1 339 ? 16.781 -20.367 19.996 1.00 44.50 339 ASP A O 1
ATOM 2716 N N . PRO A 1 340 ? 16.604 -19.075 21.813 1.00 44.12 340 PRO A N 1
ATOM 2717 C CA . PRO A 1 340 ? 17.377 -20.006 22.611 1.00 44.12 340 PRO A CA 1
ATOM 2718 C C . PRO A 1 340 ? 16.499 -21.234 22.833 1.00 44.12 340 PRO A C 1
ATOM 2720 O O . PRO A 1 340 ? 15.464 -21.146 23.493 1.00 44.12 340 PRO A O 1
ATOM 2723 N N . ASP A 1 341 ? 16.917 -22.370 22.281 1.00 42.56 341 ASP A N 1
ATOM 2724 C CA . ASP A 1 341 ? 16.405 -23.686 22.647 1.00 42.56 341 ASP A CA 1
ATOM 2725 C C . ASP A 1 341 ? 16.261 -23.750 24.181 1.00 42.56 341 ASP A C 1
ATOM 2727 O O . ASP A 1 341 ? 17.250 -23.801 24.920 1.00 42.56 341 ASP A O 1
ATOM 2731 N N . GLU A 1 342 ? 15.021 -23.748 24.683 1.00 46.72 342 GLU A N 1
ATOM 2732 C CA . GLU A 1 342 ? 14.696 -24.106 26.068 1.00 46.72 342 GLU A CA 1
ATOM 2733 C C . GLU A 1 342 ? 14.874 -25.621 26.263 1.00 46.72 342 GLU A C 1
ATOM 2735 O O . GLU A 1 342 ? 13.967 -26.355 26.656 1.00 46.72 342 GLU A O 1
ATOM 2740 N N . SER A 1 343 ? 16.070 -26.121 25.976 1.00 47.38 343 SER A N 1
ATOM 2741 C CA . SER A 1 343 ? 16.420 -27.519 26.158 1.00 47.38 343 SER A CA 1
ATOM 2742 C C . SER A 1 343 ? 17.797 -27.656 26.785 1.00 47.38 343 SER A C 1
ATOM 2744 O O . SER A 1 343 ? 18.640 -28.338 26.224 1.00 47.38 343 SER A O 1
ATOM 2746 N N . GLU A 1 344 ? 18.040 -27.023 27.940 1.00 47.91 344 GLU A N 1
ATOM 2747 C CA . GLU A 1 344 ? 19.115 -27.468 28.846 1.00 47.91 344 GLU A CA 1
ATOM 2748 C C . GLU A 1 344 ? 19.057 -26.879 30.271 1.00 47.91 344 GLU A C 1
ATOM 2750 O O . GLU A 1 344 ? 20.056 -26.409 30.791 1.00 47.91 344 GLU A O 1
ATOM 2755 N N . LEU A 1 345 ? 17.915 -26.930 30.972 1.00 45.84 345 LEU A N 1
ATOM 2756 C CA . LEU A 1 345 ? 17.904 -26.802 32.446 1.00 45.84 345 LEU A CA 1
ATOM 2757 C C . LEU A 1 345 ? 16.824 -27.694 33.088 1.00 45.84 345 LEU A C 1
ATOM 2759 O O . LEU A 1 345 ? 15.923 -27.234 33.782 1.00 45.84 345 LEU A O 1
ATOM 2763 N N . SER A 1 346 ? 16.922 -29.007 32.872 1.00 44.03 346 SER A N 1
ATOM 2764 C CA . SER A 1 346 ? 16.254 -30.009 33.715 1.00 44.03 346 SER A CA 1
ATOM 2765 C C . SER A 1 346 ? 17.188 -31.192 33.957 1.00 44.03 346 SER A C 1
ATOM 2767 O O . SER A 1 346 ? 17.001 -32.291 33.448 1.00 44.03 346 SER A O 1
ATOM 2769 N N . SER A 1 347 ? 18.248 -30.951 34.721 1.00 52.47 347 SER A N 1
ATOM 2770 C CA . SER A 1 347 ? 18.979 -32.020 35.398 1.00 52.47 347 SER A CA 1
ATOM 2771 C C . SER A 1 347 ? 19.813 -31.421 36.519 1.00 52.47 347 SER A C 1
ATOM 2773 O O . SER A 1 347 ? 20.865 -30.850 36.243 1.00 52.47 347 SER A O 1
ATOM 2775 N N . LEU A 1 348 ? 19.310 -31.526 37.751 1.00 50.31 348 LEU A N 1
ATOM 2776 C CA . LEU A 1 348 ? 20.043 -31.733 39.011 1.00 50.31 348 LEU A CA 1
ATOM 2777 C C . LEU A 1 348 ? 19.222 -31.173 40.174 1.00 50.31 348 LEU A C 1
ATOM 2779 O O . LEU A 1 348 ? 19.505 -30.091 40.674 1.00 50.31 348 LEU A O 1
ATOM 2783 N N . ASP A 1 349 ? 18.211 -31.930 40.594 1.00 51.53 349 ASP A N 1
ATOM 2784 C CA . ASP A 1 349 ? 17.873 -32.002 42.016 1.00 51.53 349 ASP A CA 1
ATOM 2785 C C . ASP A 1 349 ? 17.068 -33.283 42.280 1.00 51.53 349 ASP A C 1
ATOM 2787 O O . ASP A 1 349 ? 15.843 -33.280 42.337 1.00 51.53 349 ASP A O 1
ATOM 2791 N N . GLU A 1 350 ? 17.766 -34.411 42.406 1.00 50.50 350 GLU A N 1
ATOM 2792 C CA . GLU A 1 350 ? 17.288 -35.493 43.265 1.00 50.50 350 GLU A CA 1
ATOM 2793 C C . GLU A 1 350 ? 18.434 -35.894 44.189 1.00 50.50 350 GLU A C 1
ATOM 2795 O O . GLU A 1 350 ? 19.484 -36.382 43.774 1.00 50.50 350 GLU A O 1
ATOM 2800 N N . MET A 1 351 ? 18.223 -35.559 45.459 1.00 48.84 351 MET A N 1
ATOM 2801 C CA . MET A 1 351 ? 19.042 -35.933 46.595 1.00 48.84 351 MET A CA 1
ATOM 2802 C C . MET A 1 351 ? 18.928 -37.441 46.823 1.00 48.84 351 MET A C 1
ATOM 2804 O O . MET A 1 351 ? 17.831 -37.942 47.075 1.00 48.84 351 MET A O 1
ATOM 2808 N N . ASP A 1 352 ? 20.064 -38.134 46.817 1.00 48.69 352 ASP A N 1
ATOM 2809 C CA . ASP A 1 352 ? 20.174 -39.464 47.406 1.00 48.69 352 ASP A CA 1
ATOM 2810 C C . ASP A 1 352 ? 19.966 -39.357 48.926 1.00 48.69 352 ASP A C 1
ATOM 2812 O O . ASP A 1 352 ? 20.719 -38.690 49.644 1.00 48.69 352 ASP A O 1
ATOM 2816 N N . LEU A 1 353 ? 18.905 -40.007 49.396 1.00 47.34 353 LEU A N 1
ATOM 2817 C CA . LEU A 1 353 ? 18.704 -40.388 50.787 1.00 47.34 353 LEU A CA 1
ATOM 2818 C C . LEU A 1 353 ? 19.377 -41.745 51.007 1.00 47.34 353 LEU A C 1
ATOM 2820 O O . LEU A 1 353 ? 18.971 -42.714 50.374 1.00 47.34 353 LEU A O 1
ATOM 2824 N N . ASP A 1 354 ? 20.325 -41.797 51.942 1.00 50.47 354 ASP A N 1
ATOM 2825 C CA . ASP A 1 354 ? 20.534 -42.929 52.857 1.00 50.47 354 ASP A CA 1
ATOM 2826 C C . ASP A 1 354 ? 21.102 -42.431 54.197 1.00 50.47 354 ASP A C 1
ATOM 2828 O O . ASP A 1 354 ? 22.117 -41.689 54.192 1.00 50.47 354 ASP A O 1
#

pLDDT: mean 71.44, std 18.46, range [27.25, 97.38]

Secondary structure (DSSP, 8-state):
-PPPHHHHHHHHHHHHHHSPPPS---------HHHHHHHHHHHHHHHTTSS----PPP--S---S---HHHHHHHSTTHHHHHHHHSS-S---HHHHHHHHHHHHH-TTT--HHHHHHHHHHTTT-HHHHHHHHHHHHHHHHHS--HHHHHHHHHHTS--TTT--GGGGEEEEE--TTT-PEEEEEPTTGGGS-TT-HHHHHHHHHHHHHHHHHHH-PPP--TTS---S--HHHHHHHHHHHHTTHHHHHTTPPP-HHHHHHHHHHHHTT---TT-SSPPPP--SSHHHHHHHHH-BPPPSSSS-PBPPHHHHHHHHHHHHHHHHHHHHHHHHHHHHTS--S-S------PPP-